Protein AF-A0AAV3NQ64-F1 (afdb_monomer)

Solvent-accessible surface area (backbone atoms only — not comparable to full-atom values): 14133 Å² total; per-residue (Å²): 139,83,86,82,79,82,80,83,79,87,72,88,70,90,72,91,72,84,83,92,69,90,82,76,84,76,81,81,80,80,81,82,79,84,81,79,79,81,85,82,80,79,85,80,90,80,84,82,88,84,84,88,82,91,83,78,93,70,91,67,75,82,75,74,77,73,74,74,74,51,66,66,60,54,53,50,51,51,51,55,50,50,53,50,50,53,50,53,54,51,50,53,53,50,50,54,53,50,52,54,49,51,53,51,51,52,53,52,50,52,54,49,51,53,54,51,49,52,54,50,50,53,51,50,55,51,50,54,51,52,52,51,53,54,49,53,53,52,51,52,53,48,53,48,52,55,50,51,50,52,50,50,53,52,51,50,51,54,49,54,53,50,51,53,51,51,52,53,51,50,52,51,52,54,51,50,52,51,52,50,53,52,51,51,54,47,54,53,52,48,54,54,50,48,54,49,52,49,48,53,70,76,29,102,66,31,65,60,56,52,51,49,52,53,51,51,50,51,54,50,52,51,51,59,52,59,75,72,109

Mean predicted aligned error: 18.54 Å

Foldseek 3Di:
DDDPDDDPDPDPPPDDDDDDDPDDPDPDDDDDDDDDDDDDDDDDDDDDDDDDDDDDDDDDDDPDDPPPPPVVVVVVVVVVVVVVVVVVVVVVVVVVVVVVVVVVVVVVVVVVVVVVVVVVVVVVVVVVVVVVVVVVVVVVVVVVVVVVVVVVVVVVVVVVVVVVVVVVVVVVVVVVVVVVVVVVVVVVVVVVVVVLVVCVVVDPPSVVVVVVVVVVVVVVVVVVVVVVD

Radius of gyration: 63.12 Å; Cα contacts (8 Å, |Δi|>4): 5; chains: 1; bounding box: 117×55×182 Å

Structure (mmCIF, N/CA/C/O backbone):
data_AF-A0AAV3NQ64-F1
#
_entry.id   AF-A0AAV3NQ64-F1
#
loop_
_atom_site.group_PDB
_atom_site.id
_atom_site.type_symbol
_atom_site.label_atom_id
_atom_site.label_alt_id
_atom_site.label_comp_id
_atom_site.label_asym_id
_atom_site.label_entity_id
_atom_site.label_seq_id
_atom_site.pdbx_PDB_ins_code
_atom_site.Cartn_x
_atom_site.Cartn_y
_atom_site.Cartn_z
_atom_site.occupancy
_atom_site.B_iso_or_equiv
_atom_site.auth_seq_id
_atom_site.auth_comp_id
_atom_site.auth_asym_id
_atom_site.auth_atom_id
_atom_site.pdbx_PDB_model_num
ATOM 1 N N . MET A 1 1 ? 11.130 5.980 24.606 1.00 33.81 1 MET A N 1
ATOM 2 C CA . MET A 1 1 ? 12.224 6.703 23.921 1.00 33.81 1 MET A CA 1
ATOM 3 C C . MET A 1 1 ? 11.989 6.534 22.423 1.00 33.81 1 MET A C 1
ATOM 5 O O . MET A 1 1 ? 12.334 5.500 21.878 1.00 33.81 1 MET A O 1
ATOM 9 N N . PHE A 1 2 ? 11.254 7.457 21.795 1.00 30.41 2 PHE A N 1
ATOM 10 C CA . PHE A 1 2 ? 10.818 7.331 20.398 1.00 30.41 2 PHE A CA 1
ATOM 11 C C . PHE A 1 2 ? 11.729 8.172 19.502 1.00 30.41 2 PHE A C 1
ATOM 13 O O . PHE A 1 2 ? 11.696 9.402 19.569 1.00 30.41 2 PHE A O 1
ATOM 20 N N . LEU A 1 3 ? 12.556 7.518 18.682 1.00 31.41 3 LEU A N 1
ATOM 21 C CA . LEU A 1 3 ? 13.312 8.197 17.633 1.00 31.41 3 LEU A CA 1
ATOM 22 C C . LEU A 1 3 ? 12.343 8.637 16.528 1.00 31.41 3 LEU A C 1
ATOM 24 O O . LEU A 1 3 ? 11.866 7.833 15.734 1.00 31.41 3 LEU A O 1
ATOM 28 N N . ARG A 1 4 ? 12.062 9.941 16.474 1.00 30.80 4 ARG A N 1
ATOM 29 C CA . ARG A 1 4 ? 11.438 10.593 15.320 1.00 30.80 4 ARG A CA 1
ATOM 30 C C . ARG A 1 4 ? 12.479 10.743 14.209 1.00 30.80 4 ARG A C 1
ATOM 32 O O . ARG A 1 4 ? 13.188 11.745 14.161 1.00 30.80 4 ARG A O 1
ATOM 39 N N . CYS A 1 5 ? 12.550 9.787 13.290 1.00 30.95 5 CYS A N 1
ATOM 40 C CA . CYS A 1 5 ? 13.215 9.998 12.005 1.00 30.95 5 CYS A CA 1
ATOM 41 C C . CYS A 1 5 ? 12.252 10.730 11.059 1.00 30.95 5 CYS A C 1
ATOM 43 O O . CYS A 1 5 ? 11.377 10.123 10.452 1.00 30.95 5 CYS A O 1
ATOM 45 N N . ARG A 1 6 ? 12.401 12.057 10.941 1.00 32.34 6 ARG A N 1
ATOM 46 C CA . ARG A 1 6 ? 11.785 12.837 9.854 1.00 32.34 6 ARG A CA 1
ATOM 47 C C . ARG A 1 6 ? 12.608 12.615 8.587 1.00 32.34 6 ARG A C 1
ATOM 49 O O . ARG A 1 6 ? 13.658 13.230 8.434 1.00 32.34 6 ARG A O 1
ATOM 56 N N . TRP A 1 7 ? 12.126 11.771 7.682 1.00 31.09 7 TRP A N 1
ATOM 57 C CA . TRP A 1 7 ? 12.566 11.788 6.288 1.00 31.09 7 TRP A CA 1
ATOM 58 C C . TRP A 1 7 ? 11.599 12.662 5.495 1.00 31.09 7 TRP A C 1
ATOM 60 O O . TRP A 1 7 ? 10.484 12.268 5.170 1.00 31.09 7 TRP A O 1
ATOM 70 N N . THR A 1 8 ? 12.015 13.899 5.239 1.00 36.09 8 THR A N 1
ATOM 71 C CA . THR A 1 8 ? 11.321 14.815 4.331 1.00 36.09 8 THR A CA 1
ATOM 72 C C . THR A 1 8 ? 11.708 14.427 2.906 1.00 36.09 8 THR A C 1
ATOM 74 O O . THR A 1 8 ? 12.745 14.856 2.407 1.00 36.09 8 THR A O 1
ATOM 77 N N . ILE A 1 9 ? 10.909 13.582 2.254 1.00 41.41 9 ILE A N 1
ATOM 78 C CA . ILE A 1 9 ? 11.035 13.345 0.813 1.00 41.41 9 ILE A CA 1
ATOM 79 C C . ILE A 1 9 ? 10.299 14.490 0.114 1.00 41.41 9 ILE A C 1
ATOM 81 O O . ILE A 1 9 ? 9.071 14.533 0.081 1.00 41.41 9 ILE A O 1
ATOM 85 N N . PHE A 1 10 ? 11.060 15.450 -0.415 1.00 37.06 10 PHE A N 1
ATOM 86 C CA . PHE A 1 10 ? 10.555 16.456 -1.348 1.00 37.06 10 PHE A CA 1
ATOM 87 C C . PHE A 1 10 ? 10.195 15.747 -2.663 1.00 37.06 10 PHE A C 1
ATOM 89 O O . PHE A 1 10 ? 11.036 15.564 -3.537 1.00 37.06 10 PHE A O 1
ATOM 96 N N . SER A 1 11 ? 8.945 15.306 -2.793 1.00 41.31 11 SER A N 1
ATOM 97 C CA . SER A 1 11 ? 8.354 15.003 -4.096 1.00 41.31 11 SER A CA 1
ATOM 98 C C . SER A 1 11 ? 7.598 16.236 -4.562 1.00 41.31 11 SER A C 1
ATOM 100 O O . SER A 1 11 ? 6.485 16.510 -4.120 1.00 41.31 11 SER A O 1
ATOM 102 N N . SER A 1 12 ? 8.225 16.994 -5.456 1.00 37.91 12 SER A N 1
ATOM 103 C CA . SER A 1 12 ? 7.586 18.052 -6.232 1.00 37.91 12 SER A CA 1
ATOM 104 C C . SER A 1 12 ? 6.622 17.421 -7.241 1.00 37.91 12 SER A C 1
ATOM 106 O O . SER A 1 12 ? 6.894 17.388 -8.437 1.00 37.91 12 SER A O 1
ATOM 108 N N . ILE A 1 13 ? 5.503 16.878 -6.765 1.00 45.00 13 ILE A N 1
ATOM 109 C CA . ILE A 1 13 ? 4.360 16.571 -7.621 1.00 45.00 13 ILE A CA 1
ATOM 110 C C . ILE A 1 13 ? 3.541 17.855 -7.668 1.00 45.00 13 ILE A C 1
ATOM 112 O O . ILE A 1 13 ? 2.828 18.196 -6.725 1.00 45.00 13 ILE A O 1
ATOM 116 N N . GLY A 1 14 ? 3.695 18.607 -8.755 1.00 46.44 14 GLY A N 1
ATOM 117 C CA . GLY A 1 14 ? 2.798 19.709 -9.072 1.00 46.44 14 GLY A CA 1
ATOM 118 C C . GLY A 1 14 ? 1.389 19.165 -9.286 1.00 46.44 14 GLY A C 1
ATOM 119 O O . GLY A 1 14 ? 1.068 18.698 -10.373 1.00 46.44 14 GLY A O 1
ATOM 120 N N . LEU A 1 15 ? 0.559 19.219 -8.247 1.00 44.28 15 LEU A N 1
ATOM 121 C CA . LEU A 1 15 ? -0.882 19.015 -8.334 1.00 44.28 15 LEU A CA 1
ATOM 122 C C . LEU A 1 15 ? -1.576 20.286 -7.859 1.00 44.28 15 LEU A C 1
ATOM 124 O O . LEU A 1 15 ? -1.879 20.480 -6.684 1.00 44.28 15 LEU A O 1
ATOM 128 N N . SER A 1 16 ? -1.830 21.164 -8.820 1.00 41.78 16 SER A N 1
ATOM 129 C CA . SER A 1 16 ? -2.836 22.208 -8.701 1.00 41.78 16 SER A CA 1
ATOM 130 C C . SER A 1 16 ? -4.213 21.545 -8.810 1.00 41.78 16 SER A C 1
ATOM 132 O O . SER A 1 16 ? -4.657 21.246 -9.915 1.00 41.78 16 SER A O 1
ATOM 134 N N . SER A 1 17 ? -4.903 21.294 -7.696 1.00 41.16 17 SER A N 1
ATOM 135 C CA . SER A 1 17 ? -6.374 21.202 -7.689 1.00 41.16 17 SER A CA 1
ATOM 136 C C . SER A 1 17 ? -6.957 21.257 -6.281 1.00 41.16 17 SER A C 1
ATOM 138 O O . SER A 1 17 ? -6.940 20.294 -5.525 1.00 41.16 17 SER A O 1
ATOM 140 N N . ILE A 1 18 ? -7.435 22.454 -5.942 1.00 49.06 18 ILE A N 1
ATOM 141 C CA . ILE A 1 18 ? -8.833 22.748 -5.599 1.00 49.06 18 ILE A CA 1
ATOM 142 C C . ILE A 1 18 ? -9.584 21.628 -4.849 1.00 49.06 18 ILE A C 1
ATOM 144 O O . ILE A 1 18 ? -10.069 20.671 -5.435 1.00 49.06 18 ILE A O 1
ATOM 148 N N . SER A 1 19 ? -9.755 21.873 -3.547 1.00 55.31 19 SER A N 1
ATOM 149 C CA . SER A 1 19 ? -10.973 21.654 -2.754 1.00 55.31 19 SER A CA 1
ATOM 150 C C . SER A 1 19 ? -11.692 20.296 -2.852 1.00 55.31 19 SER A C 1
ATOM 152 O O . SER A 1 19 ? -12.592 20.109 -3.664 1.00 55.31 19 SER A O 1
ATOM 154 N N . GLY A 1 20 ? -11.470 19.459 -1.833 1.00 48.97 20 GLY A N 1
ATOM 155 C CA . GLY A 1 20 ? -12.601 18.934 -1.054 1.00 48.97 20 GLY A CA 1
ATOM 156 C C . GLY A 1 20 ? -13.251 17.617 -1.485 1.00 48.97 20 GLY A C 1
ATOM 157 O O . GLY A 1 20 ? -14.438 17.445 -1.223 1.00 48.97 20 GLY A O 1
ATOM 158 N N . ALA A 1 21 ? -12.514 16.672 -2.072 1.00 45.31 21 ALA A N 1
ATOM 159 C CA . ALA A 1 21 ? -13.000 15.300 -2.255 1.00 45.31 21 ALA A CA 1
ATOM 160 C C . ALA A 1 21 ? -11.969 14.265 -1.759 1.00 45.31 21 ALA A C 1
ATOM 162 O O . ALA A 1 21 ? -10.765 14.504 -1.890 1.00 45.31 21 ALA A O 1
ATOM 163 N N . PRO A 1 22 ? -12.404 13.126 -1.179 1.00 43.81 22 PRO A N 1
ATOM 164 C CA . PRO A 1 22 ? -11.501 12.059 -0.760 1.00 43.81 22 PRO A CA 1
ATOM 165 C C . PRO A 1 22 ? -10.752 11.505 -1.977 1.00 43.81 22 PRO A C 1
ATOM 167 O O . PRO A 1 22 ? -11.339 10.936 -2.896 1.00 43.81 22 PRO A O 1
ATOM 170 N N . SER A 1 23 ? -9.437 11.719 -1.983 1.00 43.44 23 SER A N 1
ATOM 171 C CA . SER A 1 23 ? -8.524 11.248 -3.020 1.00 43.44 23 SER A CA 1
ATOM 172 C C . SER A 1 23 ? -8.307 9.744 -2.861 1.00 43.44 23 SER A C 1
ATOM 174 O O . SER A 1 23 ? -7.542 9.299 -2.005 1.00 43.44 23 SER A O 1
ATOM 176 N N . TYR A 1 24 ? -9.002 8.945 -3.667 1.00 43.44 24 TYR A N 1
ATOM 177 C CA . TYR A 1 24 ? -8.682 7.533 -3.836 1.00 43.44 24 TYR A CA 1
ATOM 178 C C . TYR A 1 24 ? -7.474 7.427 -4.773 1.00 43.44 24 TYR A C 1
ATOM 180 O O . TYR A 1 24 ? -7.604 7.553 -5.992 1.00 43.44 24 TYR A O 1
ATOM 188 N N . CYS A 1 25 ? -6.284 7.193 -4.214 1.00 37.16 25 CYS A N 1
ATOM 189 C CA . CYS A 1 25 ? -5.114 6.802 -4.998 1.00 37.16 25 CYS A CA 1
ATOM 190 C C . CYS A 1 25 ? -5.377 5.426 -5.620 1.00 37.16 25 CYS A C 1
ATOM 192 O O . CYS A 1 25 ? -5.173 4.389 -4.992 1.00 37.16 25 CYS A O 1
ATOM 194 N N . THR A 1 26 ? -5.859 5.418 -6.860 1.00 39.22 26 THR A N 1
ATOM 195 C CA . THR A 1 26 ? -6.038 4.190 -7.633 1.00 39.22 26 THR A CA 1
ATOM 196 C C . THR A 1 26 ? -4.669 3.794 -8.177 1.00 39.22 26 TH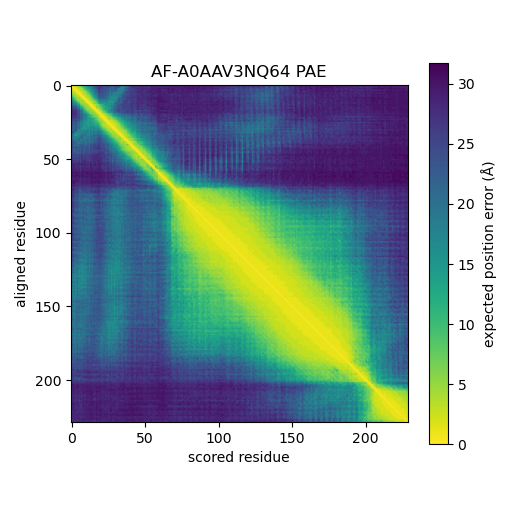R A C 1
ATOM 198 O O . THR A 1 26 ? -4.163 4.412 -9.111 1.00 39.22 26 THR A O 1
ATOM 201 N N . VAL A 1 27 ? -4.024 2.805 -7.553 1.00 39.47 27 VAL A N 1
ATOM 202 C CA . VAL A 1 27 ? -2.753 2.252 -8.039 1.00 39.47 27 VAL A CA 1
ATOM 203 C C . VAL A 1 27 ? -3.066 1.354 -9.230 1.00 39.47 27 VAL A C 1
ATOM 205 O O . VAL A 1 27 ? -3.492 0.212 -9.072 1.00 39.47 27 VAL A O 1
ATOM 208 N N . HIS A 1 28 ? -2.893 1.889 -10.435 1.00 34.56 28 HIS A N 1
ATOM 209 C CA . HIS A 1 28 ? -3.030 1.121 -11.664 1.00 34.56 28 HIS A CA 1
ATOM 210 C C . HIS A 1 28 ? -1.768 0.262 -11.847 1.00 34.56 28 HIS A C 1
ATOM 212 O O . HIS A 1 28 ? -0.704 0.768 -12.199 1.00 34.56 28 HIS A O 1
ATOM 218 N N . VAL A 1 29 ? -1.866 -1.038 -11.557 1.00 38.06 29 VAL A N 1
ATOM 219 C CA . VAL A 1 29 ? -0.801 -2.009 -11.841 1.00 38.06 29 VAL A CA 1
ATOM 220 C C . VAL A 1 29 ? -0.964 -2.454 -13.290 1.00 38.06 29 VAL A C 1
ATOM 222 O O . VAL A 1 29 ? -1.802 -3.294 -13.599 1.00 38.06 29 VAL A O 1
ATOM 225 N N . SER A 1 30 ? -0.191 -1.860 -14.195 1.00 37.38 30 SER A N 1
ATOM 226 C CA . SER A 1 30 ? -0.127 -2.311 -15.585 1.00 37.38 30 SER A CA 1
ATOM 227 C C . SER A 1 30 ? 0.819 -3.507 -15.679 1.00 37.38 30 SER A C 1
ATOM 229 O O . SER A 1 30 ? 2.038 -3.344 -15.651 1.00 37.38 30 SER A O 1
ATOM 231 N N . THR A 1 31 ? 0.269 -4.714 -15.774 1.00 38.22 31 THR A N 1
ATOM 232 C CA . THR A 1 31 ? 1.018 -5.921 -16.138 1.00 38.22 31 THR A CA 1
ATOM 233 C C . THR A 1 31 ? 1.495 -5.807 -17.585 1.00 38.22 31 THR A C 1
ATOM 235 O O . THR A 1 31 ? 0.687 -5.729 -18.506 1.00 38.22 31 THR A O 1
ATOM 238 N N . TRP A 1 32 ? 2.813 -5.767 -17.789 1.00 39.72 32 TRP A N 1
ATOM 239 C CA . TRP A 1 32 ? 3.422 -5.932 -19.109 1.00 39.72 32 TRP A CA 1
ATOM 240 C C . TRP A 1 32 ? 3.492 -7.428 -19.427 1.00 39.72 32 TRP A C 1
ATOM 242 O O . TRP A 1 32 ? 4.240 -8.163 -18.783 1.00 39.72 32 TRP A O 1
ATOM 252 N N . GLU A 1 33 ? 2.706 -7.885 -20.400 1.00 33.78 33 GLU A N 1
ATOM 253 C CA . GLU A 1 33 ? 2.834 -9.234 -20.952 1.00 33.78 33 GLU A CA 1
ATOM 254 C C . GLU A 1 33 ? 3.966 -9.253 -21.987 1.00 33.78 33 GLU A C 1
ATOM 256 O O . GLU A 1 33 ? 3.936 -8.540 -22.990 1.00 33.78 33 GLU A O 1
ATOM 261 N N . PHE A 1 34 ? 4.996 -10.062 -21.727 1.00 37.19 34 PHE A N 1
ATOM 262 C CA . PHE A 1 34 ? 6.069 -10.326 -22.681 1.00 37.19 34 PHE A CA 1
ATOM 263 C C . PHE A 1 34 ? 5.534 -11.209 -23.816 1.00 37.19 34 PHE A C 1
ATOM 265 O O . PHE A 1 34 ? 5.354 -12.414 -23.645 1.00 37.19 34 PHE A O 1
ATOM 272 N N . PHE A 1 35 ? 5.317 -10.617 -24.991 1.00 35.16 35 PHE A N 1
ATOM 273 C CA . PHE A 1 35 ? 5.115 -11.365 -26.231 1.00 35.16 35 PHE A CA 1
ATOM 274 C C . PHE A 1 35 ? 6.438 -12.030 -26.631 1.00 35.16 35 PHE A C 1
ATOM 276 O O . PHE A 1 35 ? 7.387 -11.366 -27.047 1.00 35.16 35 PHE A O 1
ATOM 283 N N . THR A 1 36 ? 6.513 -13.351 -26.487 1.00 41.38 36 THR A N 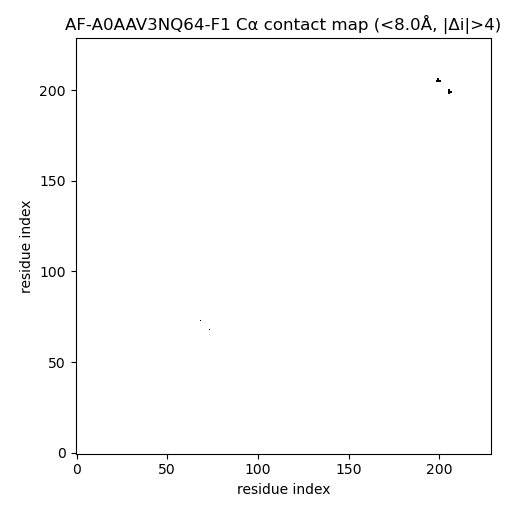1
ATOM 284 C CA . THR A 1 36 ? 7.583 -14.154 -27.085 1.00 41.38 36 THR A CA 1
ATOM 285 C C . THR A 1 36 ? 7.235 -14.383 -28.555 1.00 41.38 36 THR A C 1
ATOM 287 O O . THR A 1 36 ? 6.167 -14.892 -28.886 1.00 41.38 36 THR A O 1
ATOM 290 N N . SER A 1 37 ? 8.110 -13.916 -29.447 1.00 39.06 37 SER A N 1
ATOM 291 C CA . SER A 1 37 ? 7.936 -14.043 -30.895 1.00 39.06 37 SER A CA 1
ATOM 292 C C . SER A 1 37 ? 8.092 -15.509 -31.323 1.00 39.06 37 SER A C 1
ATOM 294 O O . SER A 1 37 ? 9.045 -16.152 -30.877 1.00 39.06 37 SER A O 1
ATOM 296 N N . PRO A 1 38 ? 7.216 -16.047 -32.188 1.00 46.94 38 PRO A N 1
ATOM 297 C CA . PRO A 1 38 ? 7.383 -17.387 -32.733 1.00 46.94 38 PRO A CA 1
ATOM 298 C C . PRO A 1 38 ? 8.495 -17.410 -33.795 1.00 46.94 38 PRO A C 1
ATOM 300 O O . PRO A 1 38 ? 8.667 -16.454 -34.552 1.00 46.94 38 PRO A O 1
ATOM 303 N N . GLU A 1 39 ? 9.250 -18.509 -33.808 1.00 45.50 39 GLU A N 1
ATOM 304 C CA . GLU A 1 39 ? 10.317 -18.844 -34.755 1.00 45.50 39 GLU A CA 1
ATOM 305 C C . GLU A 1 39 ? 9.864 -18.730 -36.221 1.00 45.50 39 GLU A C 1
ATOM 307 O O . GLU A 1 39 ? 8.894 -19.364 -36.637 1.00 45.50 39 GLU A O 1
ATOM 312 N N . GLU A 1 40 ? 10.612 -17.976 -37.033 1.00 45.94 40 GLU A N 1
ATOM 313 C CA . GLU A 1 40 ? 10.505 -18.032 -38.492 1.00 45.94 40 GLU A CA 1
ATOM 314 C C . GLU A 1 40 ? 11.247 -19.259 -39.038 1.00 45.94 40 GLU A C 1
ATOM 316 O O . GLU A 1 40 ? 12.469 -19.396 -38.932 1.00 45.94 40 GLU A O 1
ATOM 321 N N . HIS A 1 41 ? 10.482 -20.146 -39.671 1.00 48.03 41 HIS A N 1
ATOM 322 C CA . HIS A 1 41 ? 10.969 -21.238 -40.501 1.00 48.03 41 HIS A CA 1
ATOM 323 C C . HIS A 1 41 ? 11.733 -20.712 -41.727 1.00 48.03 41 HIS A C 1
ATOM 325 O O . HIS A 1 41 ? 11.174 -20.027 -42.581 1.00 48.03 41 HIS A O 1
ATOM 331 N N . GLY A 1 42 ? 13.007 -21.091 -41.849 1.00 47.78 42 GLY A N 1
ATOM 332 C CA . GLY A 1 42 ? 13.807 -20.841 -43.047 1.00 47.78 42 GLY A CA 1
ATOM 333 C C . GLY A 1 42 ? 13.312 -21.633 -44.273 1.00 47.78 42 GLY A C 1
ATOM 334 O O . GLY A 1 42 ? 12.853 -22.769 -44.125 1.00 47.78 42 GLY A O 1
ATOM 335 N N . PRO A 1 43 ? 13.423 -21.085 -45.498 1.00 61.47 43 PRO A N 1
ATOM 336 C CA . PRO A 1 43 ? 13.087 -21.820 -46.713 1.00 61.47 43 PRO A CA 1
ATOM 337 C C . PRO A 1 43 ? 14.227 -22.767 -47.143 1.00 61.47 43 PRO A C 1
ATOM 339 O O . PRO A 1 43 ? 15.406 -22.448 -46.958 1.00 61.47 43 PRO A O 1
ATOM 342 N N . PRO A 1 44 ? 13.906 -23.931 -47.743 1.00 55.47 44 PRO A N 1
ATOM 343 C CA . PRO A 1 44 ? 14.895 -24.931 -48.114 1.00 55.47 44 PRO A CA 1
ATOM 344 C C . PRO A 1 44 ? 15.579 -24.622 -49.453 1.00 55.47 44 PRO A C 1
ATOM 346 O O . PRO A 1 44 ? 14.986 -24.103 -50.398 1.00 55.47 44 PRO A O 1
ATOM 349 N N . LEU A 1 45 ? 16.844 -25.037 -49.525 1.00 50.47 45 LEU A N 1
ATOM 350 C CA . LEU A 1 45 ? 17.663 -25.179 -50.726 1.00 50.47 45 LEU A CA 1
ATOM 351 C C . LEU A 1 45 ? 16.965 -26.035 -51.798 1.00 50.47 45 LEU A C 1
ATOM 353 O O . LEU A 1 45 ? 16.660 -27.202 -51.557 1.00 50.47 45 LEU A O 1
ATOM 357 N N . ALA A 1 46 ? 16.833 -25.498 -53.012 1.00 41.84 46 ALA A N 1
ATOM 358 C CA . ALA A 1 46 ? 16.570 -26.277 -54.220 1.00 41.84 46 ALA A CA 1
ATOM 359 C C . ALA A 1 46 ? 17.798 -26.237 -55.149 1.00 41.84 46 ALA A C 1
ATOM 361 O O . ALA A 1 46 ? 18.216 -25.192 -55.641 1.00 41.84 46 ALA A O 1
ATOM 362 N N . SER A 1 47 ? 18.385 -27.417 -55.336 1.00 52.12 47 SER A N 1
ATOM 363 C CA . SER A 1 47 ? 19.385 -27.791 -56.347 1.00 52.12 47 SER A CA 1
ATOM 364 C C . SER A 1 47 ? 18.667 -28.116 -57.690 1.00 52.12 47 SER A C 1
ATOM 366 O O . SER A 1 47 ? 17.455 -27.938 -57.772 1.00 52.12 47 SER A O 1
ATOM 368 N N . PRO A 1 48 ? 19.286 -28.763 -58.697 1.00 48.94 48 PRO A N 1
ATOM 369 C CA . PRO A 1 48 ? 20.329 -28.325 -59.629 1.00 48.94 48 PRO A CA 1
ATOM 370 C C . PRO A 1 48 ? 19.879 -28.436 -61.122 1.00 48.94 48 PRO A C 1
ATOM 372 O O . PRO A 1 48 ? 18.864 -29.046 -61.419 1.00 48.94 48 PRO A O 1
ATOM 375 N N . ARG A 1 49 ? 20.684 -27.884 -62.054 1.00 49.84 49 ARG A N 1
ATOM 376 C CA . ARG A 1 49 ? 20.907 -28.230 -63.495 1.00 49.84 49 ARG A CA 1
ATOM 377 C C . ARG A 1 49 ? 19.756 -28.780 -64.381 1.00 49.84 49 ARG A C 1
ATOM 379 O O . ARG A 1 49 ? 19.097 -29.751 -64.033 1.00 49.84 49 ARG A O 1
ATOM 386 N N . PRO A 1 50 ? 19.808 -28.444 -65.686 1.00 45.09 50 PRO A N 1
ATOM 387 C CA . PRO A 1 50 ? 19.734 -29.507 -66.686 1.00 45.09 50 PRO A CA 1
ATOM 388 C C . PRO A 1 50 ? 20.938 -29.535 -67.627 1.00 45.09 50 PRO A C 1
ATOM 390 O O . PRO A 1 50 ? 21.438 -28.527 -68.122 1.00 45.09 50 PRO A O 1
ATOM 393 N N . SER A 1 51 ? 21.390 -30.765 -67.842 1.00 48.25 51 SER A N 1
ATOM 394 C CA . SER A 1 51 ? 22.278 -31.199 -68.909 1.00 48.25 51 SER A CA 1
ATOM 395 C C . SER A 1 51 ? 21.527 -31.289 -70.248 1.00 48.25 51 SER A C 1
ATOM 397 O O . SER A 1 51 ? 20.317 -31.475 -70.265 1.00 48.25 51 SER A O 1
ATOM 399 N N . GLN A 1 52 ? 22.323 -31.360 -71.322 1.00 36.56 52 GLN A N 1
ATOM 400 C CA . GLN A 1 52 ? 22.036 -31.922 -72.655 1.00 36.56 52 GLN A CA 1
ATOM 401 C C . GLN A 1 52 ? 21.526 -30.969 -73.747 1.00 36.56 52 GLN A C 1
ATOM 403 O O . GLN A 1 52 ? 20.398 -30.502 -73.726 1.00 36.56 52 GLN A O 1
ATOM 408 N N . SER A 1 53 ? 22.338 -30.837 -74.802 1.00 41.94 53 SER A N 1
ATOM 409 C CA . SER A 1 53 ? 21.970 -31.326 -76.140 1.00 41.94 53 SER A CA 1
ATOM 410 C C . SER A 1 53 ? 23.163 -31.205 -77.098 1.00 41.94 53 SER A C 1
ATOM 412 O O . SER A 1 53 ? 23.465 -30.135 -77.621 1.00 41.94 53 SER A O 1
ATOM 414 N N . LEU A 1 54 ? 23.830 -32.337 -77.348 1.00 50.75 54 LEU A N 1
ATOM 415 C CA . LEU A 1 54 ? 24.527 -32.591 -78.608 1.00 50.75 54 LEU A CA 1
ATOM 416 C C . LEU A 1 54 ? 23.472 -32.655 -79.718 1.00 50.75 54 LEU A C 1
ATOM 418 O O . LEU A 1 54 ? 22.600 -33.518 -79.627 1.00 50.75 54 LEU A O 1
ATOM 422 N N . ARG A 1 55 ? 23.611 -31.866 -80.793 1.00 44.88 55 ARG A N 1
ATOM 423 C CA . ARG A 1 55 ? 23.452 -32.351 -82.179 1.00 44.88 55 ARG A CA 1
ATOM 424 C C . ARG A 1 55 ? 23.669 -31.268 -83.237 1.00 44.88 55 ARG A C 1
ATOM 426 O O . ARG A 1 55 ? 23.259 -30.129 -83.080 1.00 44.88 55 ARG A O 1
ATOM 433 N N . ARG A 1 56 ? 24.170 -31.777 -84.368 1.00 45.00 56 ARG A N 1
ATOM 434 C CA . ARG A 1 56 ? 24.111 -31.260 -85.743 1.00 45.00 56 ARG A CA 1
ATOM 435 C C . ARG A 1 56 ? 25.165 -30.226 -86.152 1.00 45.00 56 ARG A C 1
ATOM 437 O O . ARG A 1 56 ? 24.951 -29.024 -86.141 1.00 45.00 56 ARG A O 1
ATOM 444 N N . SER A 1 57 ? 26.277 -30.764 -86.657 1.00 45.00 57 SER A N 1
ATOM 445 C CA . SER A 1 57 ? 27.062 -30.141 -87.723 1.00 45.00 57 SER A CA 1
ATOM 446 C C . SER A 1 57 ? 26.184 -29.947 -88.963 1.00 45.00 57 SER A C 1
ATOM 448 O O . SER A 1 57 ? 26.017 -30.867 -89.761 1.00 45.00 57 SER A O 1
ATOM 450 N N . GLU A 1 58 ? 25.637 -28.750 -89.132 1.00 45.47 58 GLU A N 1
ATOM 451 C CA . GLU A 1 58 ? 25.248 -28.231 -90.440 1.00 45.47 58 GLU A CA 1
ATOM 452 C C . GLU A 1 58 ? 26.401 -27.363 -90.952 1.00 45.47 58 GLU A C 1
ATOM 454 O O . GLU A 1 58 ? 26.882 -26.468 -90.261 1.00 45.47 58 GLU A O 1
ATOM 459 N N . ARG A 1 59 ? 26.905 -27.697 -92.147 1.00 50.47 59 ARG A N 1
ATOM 460 C CA . ARG A 1 59 ? 27.902 -26.914 -92.881 1.00 50.47 59 ARG A CA 1
ATOM 461 C C . ARG A 1 59 ? 27.278 -25.569 -93.245 1.00 50.47 59 ARG A C 1
ATOM 463 O O . ARG A 1 59 ? 26.636 -25.441 -94.284 1.00 50.47 59 ARG A O 1
ATOM 470 N N . THR A 1 60 ? 27.462 -24.587 -92.377 1.00 52.88 60 THR A N 1
ATOM 471 C CA . THR A 1 60 ? 27.239 -23.180 -92.680 1.00 52.88 60 THR A CA 1
ATOM 472 C C . THR A 1 60 ? 28.366 -22.661 -93.583 1.00 52.88 60 THR A C 1
ATOM 474 O O . THR A 1 60 ? 29.505 -23.128 -93.479 1.00 52.88 60 THR A O 1
ATOM 477 N N . PRO A 1 61 ? 28.059 -21.741 -94.517 1.00 60.97 61 PRO A N 1
ATOM 478 C CA . PRO A 1 61 ? 29.060 -21.074 -95.349 1.00 60.97 61 PRO A CA 1
ATOM 479 C C . PRO A 1 61 ? 30.147 -20.438 -94.469 1.00 60.97 61 PRO A C 1
ATOM 481 O O . PRO A 1 61 ? 29.860 -20.110 -93.313 1.00 60.97 61 PRO A O 1
ATOM 484 N N . PRO A 1 62 ? 31.388 -20.284 -94.977 1.00 61.97 62 PRO A N 1
ATOM 485 C CA . PRO A 1 62 ? 32.467 -19.681 -94.206 1.00 61.97 62 PRO A CA 1
ATOM 486 C C . PRO A 1 62 ? 31.967 -18.366 -93.597 1.00 61.97 62 PRO A C 1
ATOM 488 O O . PRO A 1 62 ? 31.330 -17.584 -94.312 1.00 61.97 62 PRO A O 1
ATOM 491 N N . PRO A 1 63 ? 32.182 -18.141 -92.288 1.00 60.88 63 PRO A N 1
ATOM 492 C CA . PRO A 1 63 ? 31.773 -16.897 -91.664 1.00 60.88 63 PRO A CA 1
ATOM 493 C C . PRO A 1 63 ? 32.382 -15.736 -92.463 1.00 60.88 63 PRO A C 1
ATOM 495 O O . PRO A 1 63 ? 33.534 -15.851 -92.903 1.00 60.88 63 PRO A O 1
ATOM 498 N N . PRO A 1 64 ? 31.641 -14.635 -92.684 1.00 63.56 64 PRO A N 1
ATOM 499 C CA . PRO A 1 64 ? 32.256 -13.420 -93.195 1.00 63.56 64 PRO A CA 1
ATOM 500 C C . PRO A 1 64 ? 33.479 -13.096 -92.321 1.00 63.56 64 PRO A C 1
ATOM 502 O O . PRO A 1 64 ? 33.444 -13.383 -91.117 1.00 63.56 64 PRO A O 1
ATOM 505 N N . PRO A 1 65 ? 34.568 -12.551 -92.898 1.00 61.34 65 PRO A N 1
ATOM 506 C CA . PRO A 1 65 ? 35.724 -12.134 -92.112 1.00 61.34 65 PRO A CA 1
ATOM 507 C C . PRO A 1 65 ? 35.217 -11.310 -90.923 1.00 61.34 65 PRO A C 1
ATOM 509 O O . PRO A 1 65 ? 34.312 -10.493 -91.135 1.00 61.34 65 PRO A O 1
ATOM 512 N N . PRO A 1 66 ? 35.710 -11.557 -89.690 1.00 60.69 66 PRO A N 1
ATOM 513 C CA . PRO A 1 66 ? 35.247 -10.826 -88.519 1.00 60.69 66 PRO A CA 1
ATOM 514 C C . PRO A 1 66 ? 35.319 -9.353 -88.884 1.00 60.69 66 PRO A C 1
ATOM 516 O O . PRO A 1 66 ? 36.389 -8.899 -89.296 1.00 60.69 66 PRO A O 1
ATOM 519 N N . ALA A 1 67 ? 34.171 -8.661 -88.849 1.00 54.97 67 ALA A N 1
ATOM 520 C CA . ALA A 1 67 ? 34.122 -7.225 -89.078 1.00 54.97 67 ALA A CA 1
ATOM 521 C C . ALA A 1 67 ? 35.279 -6.651 -88.272 1.00 54.97 67 ALA A C 1
ATOM 523 O O . ALA A 1 67 ? 35.335 -6.899 -87.065 1.00 54.97 67 ALA A O 1
ATOM 524 N N . ALA A 1 68 ? 36.266 -6.078 -88.968 1.00 57.62 68 ALA A N 1
ATOM 525 C CA . ALA A 1 68 ? 37.508 -5.661 -88.348 1.00 57.62 68 ALA A CA 1
ATOM 526 C C . ALA A 1 68 ? 37.107 -4.778 -87.174 1.00 57.62 68 ALA A C 1
ATOM 528 O O . ALA A 1 68 ? 36.536 -3.710 -87.385 1.00 57.62 68 ALA A O 1
ATOM 529 N N . LEU A 1 69 ? 37.282 -5.297 -85.956 1.00 57.22 69 LEU A N 1
ATOM 530 C CA . LEU A 1 69 ? 36.945 -4.594 -84.731 1.00 57.22 69 LEU A CA 1
ATOM 531 C C . LEU A 1 69 ? 37.675 -3.267 -84.833 1.00 57.22 69 LEU A C 1
ATOM 533 O O . LEU A 1 69 ? 38.908 -3.240 -84.846 1.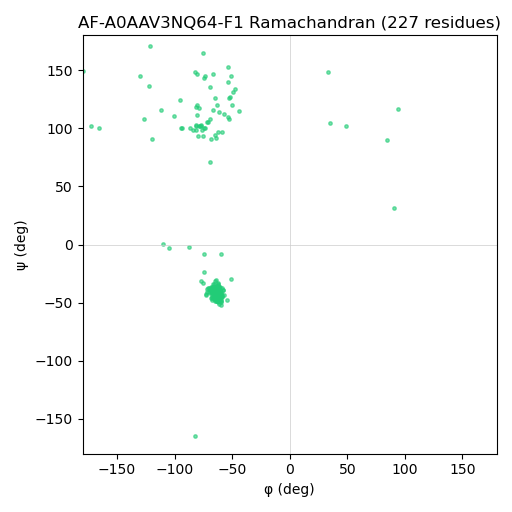00 57.22 69 LEU A O 1
ATOM 537 N N . ASN A 1 70 ? 36.913 -2.189 -85.017 1.00 64.62 70 ASN A N 1
ATOM 538 C CA . ASN A 1 70 ? 37.479 -0.869 -85.184 1.00 64.62 70 ASN A CA 1
ATOM 539 C C . ASN A 1 70 ? 38.317 -0.627 -83.931 1.00 64.62 70 ASN A C 1
ATOM 541 O O . ASN A 1 70 ? 37.773 -0.540 -82.833 1.00 64.62 70 ASN A O 1
ATOM 545 N N . HIS A 1 71 ? 39.646 -0.561 -84.068 1.00 65.69 71 HIS A N 1
ATOM 546 C CA . HIS A 1 71 ? 40.549 -0.359 -82.930 1.00 65.69 71 HIS A CA 1
ATOM 547 C C . HIS A 1 71 ? 40.116 0.848 -82.078 1.00 65.69 71 HIS A C 1
ATOM 549 O O . HIS A 1 71 ? 40.284 0.837 -80.863 1.00 65.69 71 HIS A O 1
ATOM 555 N N . ALA A 1 72 ? 39.479 1.844 -82.704 1.00 72.19 72 ALA A N 1
ATOM 556 C CA . ALA A 1 72 ? 38.847 2.978 -82.041 1.00 72.19 72 ALA A CA 1
ATOM 557 C C . ALA A 1 72 ? 37.690 2.594 -81.091 1.00 72.19 72 ALA A C 1
ATOM 559 O O . ALA A 1 72 ? 37.641 3.101 -79.973 1.00 72.19 72 ALA A O 1
ATOM 560 N N . GLU A 1 73 ? 36.789 1.687 -81.481 1.00 74.94 73 GLU A N 1
ATOM 561 C CA . GLU A 1 73 ? 35.699 1.201 -80.616 1.00 74.94 73 GLU A CA 1
ATOM 562 C C . GLU A 1 73 ? 36.236 0.362 -79.456 1.00 74.94 73 GLU A C 1
ATOM 564 O O . GLU A 1 73 ? 35.743 0.470 -78.333 1.00 74.94 73 GLU A O 1
ATOM 569 N N . LEU A 1 74 ? 37.284 -0.429 -79.700 1.00 78.00 74 LEU A N 1
ATOM 570 C CA . LEU A 1 74 ? 37.941 -1.217 -78.661 1.00 78.00 74 LEU A CA 1
ATOM 571 C C . LEU A 1 74 ? 38.600 -0.302 -77.616 1.00 78.00 74 LEU A C 1
ATOM 573 O O . LEU A 1 74 ? 38.365 -0.461 -76.421 1.00 78.00 74 LEU A O 1
ATOM 577 N N . ILE A 1 75 ? 39.367 0.699 -78.061 1.00 79.50 75 ILE A N 1
ATOM 578 C CA . ILE A 1 75 ? 40.010 1.687 -77.180 1.00 79.50 75 ILE A CA 1
ATOM 579 C C . ILE A 1 75 ? 38.952 2.490 -76.409 1.00 79.50 75 ILE A C 1
ATOM 581 O O . ILE A 1 75 ? 39.079 2.655 -75.199 1.00 79.50 75 ILE A O 1
ATOM 585 N N . SER A 1 76 ? 37.872 2.924 -77.067 1.00 80.25 76 SER A N 1
ATOM 586 C CA . SER A 1 76 ? 36.755 3.615 -76.407 1.00 80.25 76 SER A CA 1
ATOM 587 C C . SER A 1 76 ? 36.058 2.733 -75.359 1.00 80.25 76 SER A C 1
ATOM 589 O O . SER A 1 76 ? 35.740 3.194 -74.259 1.00 80.25 76 SER A O 1
ATOM 591 N N . SER A 1 77 ? 35.893 1.438 -75.642 1.00 81.25 77 SER A N 1
ATOM 592 C CA . SER A 1 77 ? 35.335 0.464 -74.696 1.00 81.25 77 SER A CA 1
ATOM 593 C C . SER A 1 77 ? 36.245 0.255 -73.481 1.00 81.25 77 SER A C 1
ATOM 595 O O . SER A 1 77 ? 35.757 0.161 -72.357 1.00 81.25 77 SER A O 1
ATOM 597 N N . PHE A 1 78 ? 37.569 0.236 -73.671 1.00 84.69 78 PHE A N 1
ATOM 598 C CA . PHE A 1 78 ? 38.523 0.153 -72.561 1.00 84.69 78 PHE A CA 1
ATOM 599 C C . PHE A 1 78 ? 38.533 1.420 -71.700 1.00 84.69 78 PHE A C 1
ATOM 601 O O . PHE A 1 78 ? 38.544 1.307 -70.475 1.00 84.69 78 PHE A O 1
ATOM 608 N N . SER A 1 79 ? 38.464 2.608 -72.307 1.00 84.62 79 SER A N 1
ATOM 609 C CA . SER A 1 79 ? 38.368 3.869 -71.559 1.00 84.62 79 SER A CA 1
ATOM 610 C C . SER A 1 79 ? 37.082 3.941 -70.734 1.00 84.62 79 SER A C 1
ATOM 612 O O . SER A 1 79 ? 37.134 4.183 -69.533 1.00 84.62 79 SER A O 1
ATOM 614 N N . THR A 1 80 ? 35.932 3.625 -71.338 1.00 88.00 80 THR A N 1
ATOM 615 C CA . THR A 1 80 ? 34.643 3.625 -70.623 1.00 88.00 80 THR A CA 1
ATOM 616 C C . THR A 1 80 ? 34.572 2.561 -69.526 1.00 88.00 80 THR A C 1
ATOM 618 O O . THR A 1 80 ? 33.920 2.772 -68.503 1.00 88.00 80 THR A O 1
ATOM 621 N N . LEU A 1 81 ? 35.244 1.418 -69.699 1.00 89.50 81 LEU A N 1
ATOM 622 C CA . LEU A 1 81 ? 35.385 0.414 -68.645 1.00 89.50 81 LEU A CA 1
ATOM 623 C C . LEU A 1 81 ? 36.257 0.928 -67.490 1.00 89.50 81 LEU A C 1
ATOM 625 O O . LEU A 1 81 ? 35.913 0.699 -66.331 1.00 89.50 81 LEU A O 1
ATOM 629 N N . GLY A 1 82 ? 37.341 1.645 -67.797 1.00 90.75 82 GLY A N 1
ATOM 630 C CA . GLY A 1 82 ? 38.192 2.307 -66.807 1.00 90.75 82 GLY A CA 1
ATOM 631 C C . GLY A 1 82 ? 37.426 3.337 -65.975 1.00 90.75 82 GLY A C 1
ATOM 632 O O . GLY A 1 82 ? 37.496 3.301 -64.746 1.00 90.75 82 GLY A O 1
ATOM 633 N N . ASP A 1 83 ? 36.615 4.176 -66.623 1.00 90.62 83 ASP A N 1
ATOM 634 C CA . ASP A 1 83 ? 35.776 5.173 -65.945 1.00 90.62 83 ASP A CA 1
ATOM 635 C C . ASP A 1 83 ? 34.746 4.514 -65.016 1.00 90.62 83 ASP A C 1
ATOM 637 O O . ASP A 1 83 ? 34.574 4.923 -63.865 1.00 90.62 83 ASP A O 1
ATOM 641 N N . LYS A 1 84 ? 34.098 3.435 -65.478 1.00 93.88 84 LYS A N 1
ATOM 642 C CA . LYS A 1 84 ? 33.165 2.648 -64.655 1.00 93.88 84 LYS A CA 1
ATOM 643 C C . LYS A 1 84 ? 33.862 1.995 -63.465 1.00 93.88 84 LYS A C 1
ATOM 645 O O . LYS A 1 84 ? 33.314 2.010 -62.367 1.00 93.88 84 LYS A O 1
ATOM 650 N N . ALA A 1 85 ? 35.057 1.438 -63.658 1.00 93.62 85 ALA A N 1
ATOM 651 C CA . ALA A 1 85 ? 35.828 0.834 -62.575 1.00 93.62 85 ALA A CA 1
ATOM 652 C C . ALA A 1 85 ? 36.221 1.878 -61.516 1.00 93.62 85 ALA A C 1
ATOM 654 O O . ALA A 1 85 ? 36.047 1.628 -60.324 1.00 93.62 85 ALA A O 1
ATOM 655 N N . GLY A 1 86 ? 36.663 3.066 -61.944 1.00 95.44 86 GLY A N 1
ATOM 656 C CA . GLY A 1 86 ? 36.961 4.179 -61.041 1.00 95.44 86 GLY A CA 1
ATOM 657 C C . GLY A 1 86 ? 35.731 4.667 -60.270 1.00 95.44 86 GLY A C 1
ATOM 658 O O . GLY A 1 86 ? 35.814 4.915 -59.066 1.00 95.44 86 GLY A O 1
ATOM 659 N N . HIS A 1 87 ? 34.572 4.745 -60.931 1.00 95.38 87 HIS A N 1
ATOM 660 C CA . HIS A 1 87 ? 33.308 5.103 -60.285 1.00 95.38 87 HIS A CA 1
ATOM 661 C C . HIS A 1 87 ? 32.896 4.082 -59.214 1.00 95.38 87 HIS A C 1
ATOM 663 O O . HIS A 1 87 ? 32.658 4.469 -58.070 1.00 95.38 87 HIS A O 1
ATOM 669 N N . LEU A 1 88 ? 32.908 2.786 -59.547 1.00 95.88 88 LEU A N 1
ATOM 670 C CA . LEU A 1 88 ? 32.589 1.704 -58.607 1.00 95.88 88 LEU A CA 1
ATOM 671 C C . LEU A 1 88 ? 33.563 1.659 -57.419 1.00 95.88 88 LEU A C 1
ATOM 673 O O . LEU A 1 88 ? 33.156 1.390 -56.289 1.00 95.88 88 LEU A O 1
ATOM 677 N N . GLU A 1 89 ? 34.850 1.948 -57.636 1.00 96.50 89 GLU A N 1
ATOM 678 C CA . GLU A 1 89 ? 35.821 2.056 -56.541 1.00 96.50 89 GLU A CA 1
ATOM 679 C C . GLU A 1 89 ? 35.491 3.235 -55.607 1.00 96.50 89 GLU A C 1
ATOM 681 O O . GLU A 1 89 ? 35.606 3.118 -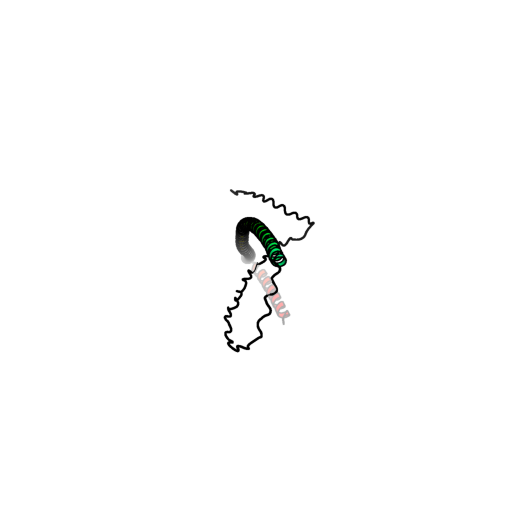54.381 1.00 96.50 89 GLU A O 1
ATOM 686 N N . GLY A 1 90 ? 35.046 4.361 -56.173 1.00 96.94 90 GLY A N 1
ATOM 687 C CA . GLY A 1 90 ? 34.555 5.517 -55.427 1.00 96.94 90 GLY A CA 1
ATOM 688 C C . GLY A 1 90 ? 33.322 5.192 -54.581 1.00 96.94 90 GLY A C 1
ATOM 689 O O . GLY A 1 90 ? 33.316 5.471 -53.379 1.00 96.94 90 GLY A O 1
ATOM 690 N N . GLU A 1 91 ? 32.318 4.543 -55.173 1.00 97.81 91 GLU A N 1
ATOM 691 C CA . GLU A 1 91 ? 31.108 4.094 -54.472 1.00 97.81 91 GLU A CA 1
ATOM 692 C C . GLU A 1 91 ? 31.440 3.114 -53.341 1.00 97.81 91 GLU A C 1
ATOM 694 O O . GLU A 1 91 ? 30.963 3.276 -52.218 1.00 97.81 91 GLU A O 1
ATOM 699 N N . LEU A 1 92 ? 32.334 2.148 -53.579 1.00 97.12 92 LEU A N 1
ATOM 700 C CA . LEU A 1 92 ? 32.761 1.198 -52.551 1.00 97.12 92 LEU A CA 1
ATOM 701 C C . LEU A 1 92 ? 33.443 1.899 -51.367 1.00 97.12 92 LEU A C 1
ATOM 703 O O . LEU A 1 92 ? 33.239 1.517 -50.211 1.00 97.12 92 LEU A O 1
ATOM 707 N N . LYS A 1 93 ? 34.261 2.926 -51.630 1.00 97.56 93 LYS A N 1
ATOM 708 C CA . LYS A 1 93 ? 34.886 3.741 -50.576 1.00 97.56 93 LYS A CA 1
ATOM 709 C C . LYS A 1 93 ? 33.841 4.543 -49.798 1.00 97.56 93 LYS A C 1
ATOM 711 O O . LYS A 1 93 ? 33.927 4.594 -48.570 1.00 97.56 93 LYS A O 1
ATOM 716 N N . ALA A 1 94 ? 32.857 5.126 -50.484 1.00 97.56 94 ALA A N 1
ATOM 717 C CA . ALA A 1 94 ? 31.760 5.854 -49.852 1.00 97.56 94 ALA A CA 1
ATOM 718 C C . ALA A 1 94 ? 30.919 4.935 -48.951 1.00 97.56 94 ALA A C 1
ATOM 720 O O . ALA A 1 94 ? 30.752 5.239 -47.770 1.00 97.56 94 ALA A O 1
ATOM 721 N N . LEU A 1 95 ? 30.517 3.764 -49.453 1.00 97.56 95 LEU A N 1
ATOM 722 C CA . LEU A 1 95 ? 29.745 2.770 -48.700 1.00 97.56 95 LEU A CA 1
ATOM 723 C C . LEU A 1 95 ? 30.491 2.256 -47.467 1.00 97.56 95 LEU A C 1
ATOM 725 O O . LEU A 1 95 ? 29.907 2.134 -46.395 1.00 97.56 95 LEU A O 1
ATOM 729 N N . LYS A 1 96 ? 31.801 1.993 -47.566 1.00 97.94 96 LYS A N 1
ATOM 730 C CA . LYS A 1 96 ? 32.605 1.593 -46.395 1.00 97.94 96 LYS A CA 1
ATOM 731 C C . LYS A 1 96 ? 32.638 2.680 -45.322 1.00 97.94 96 LYS A C 1
ATOM 733 O O . LYS A 1 96 ? 32.579 2.367 -44.134 1.00 97.94 96 LYS A O 1
ATOM 738 N N . LYS A 1 97 ? 32.734 3.947 -45.732 1.00 98.12 97 LYS A N 1
ATOM 739 C CA . LYS A 1 97 ? 32.720 5.091 -44.815 1.00 98.12 97 LYS A CA 1
ATOM 740 C C . LYS A 1 97 ? 31.352 5.261 -44.155 1.00 98.12 97 LYS A C 1
ATOM 742 O O . LYS A 1 97 ? 31.294 5.516 -42.955 1.00 98.12 97 LYS A O 1
ATOM 747 N N . GLU A 1 98 ? 30.275 5.119 -44.920 1.00 97.75 98 GLU A N 1
ATOM 748 C CA . GLU A 1 98 ? 28.905 5.190 -44.410 1.00 97.75 98 GLU A CA 1
ATOM 749 C C . GLU A 1 98 ? 28.615 4.054 -43.429 1.00 97.75 98 GLU A C 1
ATOM 751 O O . GLU A 1 98 ? 28.232 4.330 -42.295 1.00 97.75 98 GLU A O 1
ATOM 756 N N . LYS A 1 99 ? 28.949 2.809 -43.789 1.00 97.62 99 LYS A N 1
ATOM 757 C CA . LYS A 1 99 ? 28.826 1.649 -42.898 1.00 97.62 99 LYS A CA 1
ATOM 758 C C . LYS A 1 99 ? 29.568 1.855 -41.576 1.00 97.62 99 LYS A C 1
ATOM 760 O O . LYS A 1 99 ? 28.999 1.642 -40.513 1.00 97.62 99 LYS A O 1
ATOM 765 N N . ALA A 1 100 ? 30.819 2.320 -41.619 1.00 97.81 100 ALA A N 1
ATOM 766 C CA . ALA A 1 100 ? 31.581 2.599 -40.401 1.00 97.81 100 ALA A CA 1
ATOM 767 C C . ALA A 1 100 ? 30.932 3.702 -39.541 1.00 97.81 100 ALA A C 1
ATOM 769 O O . ALA A 1 100 ? 30.989 3.655 -38.310 1.00 97.81 100 ALA A O 1
ATOM 770 N N . ARG A 1 101 ? 30.295 4.699 -40.173 1.00 98.00 101 ARG A N 1
ATOM 771 C CA . ARG A 1 101 ? 29.543 5.748 -39.471 1.00 98.00 101 ARG A CA 1
ATOM 772 C C . ARG A 1 101 ? 28.304 5.176 -38.789 1.00 98.00 101 ARG A C 1
ATOM 774 O O . ARG A 1 101 ? 28.075 5.480 -37.622 1.00 98.00 101 ARG A O 1
ATOM 781 N N . GLU A 1 102 ? 27.524 4.367 -39.499 1.00 98.12 102 GLU A N 1
ATOM 782 C CA . GLU A 1 102 ? 26.323 3.714 -38.970 1.00 98.12 102 GLU A CA 1
ATOM 783 C C . GLU A 1 102 ? 26.656 2.774 -37.811 1.00 98.12 102 GLU A C 1
ATOM 785 O O . GLU A 1 102 ? 26.027 2.862 -36.760 1.00 98.12 102 GLU A O 1
ATOM 790 N N . GLU A 1 103 ? 27.705 1.957 -37.943 1.00 98.31 103 GLU A N 1
ATOM 791 C CA . GLU A 1 103 ? 28.208 1.103 -36.860 1.00 98.31 103 GLU A CA 1
ATOM 792 C C . GLU A 1 103 ? 28.605 1.929 -35.624 1.00 98.31 103 GLU A C 1
ATOM 794 O O . GLU A 1 103 ? 28.310 1.545 -34.490 1.00 98.31 103 GLU A O 1
ATOM 799 N N . GLY A 1 104 ? 29.218 3.102 -35.824 1.00 98.25 104 GLY A N 1
ATOM 800 C CA . GLY A 1 104 ? 29.529 4.038 -34.744 1.00 98.25 104 GLY A CA 1
ATOM 801 C C . GLY A 1 104 ? 28.282 4.594 -34.048 1.00 98.25 104 GLY A C 1
ATOM 802 O O . GLY A 1 104 ? 28.221 4.608 -32.817 1.00 98.25 104 GLY A O 1
ATOM 803 N N . VAL A 1 105 ? 27.273 5.016 -34.816 1.00 98.06 105 VAL A N 1
ATOM 804 C CA . VAL A 1 105 ? 25.997 5.518 -34.276 1.00 98.06 105 VAL A CA 1
ATOM 805 C C . VAL A 1 105 ? 25.262 4.421 -33.507 1.00 98.06 105 VAL A C 1
ATOM 807 O O . VAL A 1 105 ? 24.833 4.659 -32.379 1.00 98.06 105 VAL A O 1
ATOM 810 N N . LEU A 1 106 ? 25.174 3.212 -34.068 1.00 98.31 106 LEU A N 1
ATOM 811 C CA . LEU A 1 106 ? 24.550 2.057 -33.421 1.00 98.31 106 LEU A CA 1
ATOM 812 C C . LEU A 1 106 ? 25.237 1.714 -32.098 1.00 98.31 106 LEU A C 1
ATOM 814 O O . LEU A 1 106 ? 24.562 1.511 -31.092 1.00 98.31 106 LEU A O 1
ATOM 818 N N . LYS A 1 107 ? 26.575 1.726 -32.059 1.00 97.94 107 LYS A N 1
ATOM 819 C CA . LYS A 1 107 ? 27.334 1.487 -30.825 1.00 97.94 107 LYS A CA 1
ATOM 820 C C . LYS A 1 107 ? 27.048 2.542 -29.751 1.00 97.94 107 LYS A C 1
ATOM 822 O O . LYS A 1 107 ? 26.935 2.199 -28.576 1.00 97.94 107 LYS A O 1
ATOM 827 N N . CYS A 1 108 ? 26.920 3.812 -30.137 1.00 97.19 108 CYS A N 1
ATOM 828 C CA . CYS A 1 108 ? 26.548 4.885 -29.214 1.00 97.19 108 CYS A CA 1
ATOM 829 C C . CYS A 1 108 ? 25.120 4.714 -28.675 1.00 97.19 108 CYS A C 1
ATOM 831 O O . CYS A 1 108 ? 24.911 4.846 -27.472 1.00 97.19 108 CYS A O 1
ATOM 833 N N . LEU A 1 109 ? 24.154 4.390 -29.540 1.00 97.69 109 LEU A N 1
ATOM 834 C CA . LEU A 1 109 ? 22.766 4.156 -29.132 1.00 97.69 109 LEU A CA 1
ATOM 835 C C . LEU A 1 109 ? 22.646 2.959 -28.187 1.00 97.69 109 LEU A C 1
ATOM 837 O O . LEU A 1 109 ? 21.969 3.062 -27.170 1.00 97.69 109 LEU A O 1
ATOM 841 N N . LEU A 1 110 ? 23.346 1.862 -28.480 1.00 98.25 110 LEU A N 1
ATOM 842 C CA . LEU A 1 110 ? 23.344 0.669 -27.637 1.00 98.25 110 LEU A CA 1
ATOM 843 C C . LEU A 1 110 ? 23.877 0.979 -26.234 1.00 98.25 110 LEU A C 1
ATOM 845 O O . LEU A 1 110 ? 23.226 0.650 -25.249 1.00 98.25 110 LEU A O 1
ATOM 849 N N . LYS A 1 111 ? 24.989 1.717 -26.134 1.00 97.69 111 LYS A N 1
ATOM 850 C CA . LYS A 1 111 ? 25.531 2.157 -24.841 1.00 97.69 111 LYS A CA 1
ATOM 851 C C . LYS A 1 111 ? 24.566 3.073 -24.074 1.00 97.69 111 LYS A C 1
ATOM 853 O O . LYS A 1 111 ? 24.476 2.981 -22.852 1.00 97.69 111 LYS A O 1
ATOM 858 N N . ASN A 1 112 ? 23.860 3.965 -24.772 1.00 96.50 112 ASN A N 1
ATOM 859 C CA . ASN A 1 112 ? 22.863 4.832 -24.141 1.00 96.50 112 ASN A CA 1
ATOM 860 C C . ASN A 1 112 ? 21.687 4.012 -23.594 1.00 96.50 112 ASN A C 1
ATOM 862 O O . ASN A 1 112 ? 21.306 4.208 -22.444 1.00 96.50 112 ASN A O 1
ATOM 866 N N . LEU A 1 113 ? 21.167 3.061 -24.376 1.00 97.69 113 LEU A N 1
ATOM 867 C CA . LEU A 1 113 ? 20.079 2.175 -23.955 1.00 97.69 113 LEU A CA 1
ATOM 868 C C . LEU A 1 113 ? 20.477 1.289 -22.770 1.00 97.69 113 LEU A C 1
ATOM 870 O O . LEU A 1 113 ? 19.687 1.120 -21.845 1.00 97.69 113 LEU A O 1
ATOM 874 N N . GLU A 1 114 ? 21.704 0.764 -22.752 1.00 97.19 114 GLU A N 1
ATOM 875 C CA . GLU A 1 114 ? 22.235 0.028 -21.599 1.00 97.19 114 GLU A CA 1
ATOM 876 C C . GLU A 1 114 ? 22.237 0.898 -20.333 1.00 97.19 114 GLU A C 1
ATOM 878 O O . GLU A 1 114 ? 21.800 0.445 -19.276 1.00 97.19 114 GLU A O 1
ATOM 883 N N . GLY A 1 115 ? 22.662 2.162 -20.442 1.00 96.88 115 GLY A N 1
ATOM 884 C CA . GLY A 1 115 ? 22.651 3.108 -19.322 1.00 96.88 115 GLY A CA 1
ATOM 885 C C . GLY A 1 115 ? 21.244 3.497 -18.850 1.00 96.88 115 GLY A C 1
ATOM 886 O O . GLY A 1 115 ? 21.002 3.653 -17.650 1.00 96.88 115 GLY A O 1
ATOM 887 N N . GLU A 1 116 ? 20.289 3.635 -19.769 1.00 97.56 116 GLU A N 1
ATOM 888 C CA . GLU A 1 116 ? 18.887 3.875 -19.415 1.00 97.56 116 GLU A CA 1
ATOM 889 C C . GLU A 1 116 ? 18.271 2.659 -18.716 1.00 97.56 116 GLU A C 1
ATOM 891 O O . GLU A 1 116 ? 17.580 2.817 -17.706 1.00 97.56 116 GLU A O 1
ATOM 896 N N . HIS A 1 117 ? 18.566 1.448 -19.197 1.00 96.12 117 HIS A N 1
ATOM 897 C CA . HIS A 1 117 ? 18.082 0.209 -18.598 1.00 96.12 117 HIS A CA 1
ATOM 898 C C . HIS A 1 117 ? 18.602 0.025 -17.168 1.00 96.12 117 HIS A C 1
ATOM 900 O O . HIS A 1 117 ? 17.814 -0.281 -16.273 1.00 96.12 117 HIS A O 1
ATOM 906 N N . THR A 1 118 ? 19.896 0.253 -16.913 1.00 97.06 118 THR A N 1
ATOM 907 C CA . THR A 1 118 ? 20.444 0.163 -15.547 1.00 97.06 118 THR A CA 1
ATOM 908 C C . THR A 1 118 ? 19.804 1.193 -14.620 1.00 97.06 118 THR A C 1
ATOM 910 O O . THR A 1 118 ? 19.366 0.847 -13.526 1.00 97.06 118 THR A O 1
ATOM 913 N N . THR A 1 119 ? 19.644 2.434 -15.086 1.00 97.06 119 THR A N 1
ATOM 914 C CA . THR A 1 119 ? 18.979 3.498 -14.318 1.00 97.06 119 THR A CA 1
ATOM 915 C C . THR A 1 119 ? 17.526 3.134 -13.993 1.00 97.06 119 THR A C 1
ATOM 917 O O . THR A 1 119 ? 17.038 3.381 -12.887 1.00 97.06 119 THR A O 1
ATOM 920 N N . LEU A 1 120 ? 16.800 2.547 -14.948 1.00 97.31 120 LEU A N 1
ATOM 921 C CA . LEU A 1 120 ? 15.425 2.100 -14.735 1.00 97.31 120 LEU A CA 1
ATOM 922 C C . LEU A 1 120 ? 15.361 0.926 -13.752 1.00 97.31 120 LEU A C 1
ATOM 924 O O . LEU A 1 120 ? 14.494 0.908 -12.878 1.00 97.31 120 LEU A O 1
ATOM 928 N N . GLN A 1 121 ? 16.294 -0.019 -13.856 1.00 96.75 121 GLN A N 1
ATOM 929 C CA . GLN A 1 121 ? 16.407 -1.153 -12.946 1.00 96.75 121 GLN A CA 1
ATOM 930 C C . GLN A 1 121 ? 16.671 -0.693 -11.504 1.00 96.75 121 GLN A C 1
ATOM 932 O O . GLN A 1 121 ? 16.018 -1.177 -10.581 1.00 96.75 121 GLN A O 1
ATOM 937 N N . GLU A 1 122 ? 17.557 0.283 -11.298 1.00 96.69 122 GLU A N 1
ATOM 938 C CA . GLU A 1 122 ? 17.812 0.879 -9.980 1.00 96.69 122 GLU A CA 1
ATOM 939 C C . GLU A 1 122 ? 16.554 1.539 -9.399 1.00 96.69 122 GLU A C 1
ATOM 941 O O . GLU A 1 122 ? 16.192 1.292 -8.245 1.00 96.69 122 GLU A O 1
ATOM 946 N N . LYS A 1 123 ? 15.830 2.321 -10.213 1.00 96.69 123 LYS A N 1
ATOM 947 C CA . LYS A 1 123 ? 14.548 2.923 -9.808 1.00 96.69 123 LYS A CA 1
ATOM 948 C C . LYS A 1 123 ? 13.507 1.865 -9.449 1.00 96.69 123 LYS A C 1
ATOM 950 O O . LYS A 1 123 ? 12.769 2.040 -8.482 1.00 96.69 123 LYS A O 1
ATOM 955 N N . TYR A 1 124 ? 13.445 0.770 -10.203 1.00 97.25 124 TYR A N 1
ATOM 956 C CA . TYR A 1 124 ? 12.540 -0.337 -9.916 1.00 97.25 124 TYR A CA 1
ATOM 957 C C . TYR A 1 124 ? 12.861 -0.997 -8.569 1.00 97.25 124 TYR A C 1
ATOM 959 O O . TYR A 1 124 ? 11.959 -1.178 -7.753 1.00 97.25 124 TYR A O 1
ATOM 967 N N . VAL A 1 125 ? 14.137 -1.291 -8.296 1.00 98.00 125 VAL A N 1
ATOM 968 C CA . VAL A 1 125 ? 14.570 -1.859 -7.007 1.00 98.00 125 VAL A CA 1
ATOM 969 C C . VAL A 1 125 ? 14.191 -0.935 -5.851 1.00 98.00 125 VAL A C 1
ATOM 971 O O . VAL A 1 125 ? 13.628 -1.402 -4.860 1.00 98.00 125 VAL A O 1
ATOM 974 N N . LEU A 1 126 ? 14.430 0.372 -5.991 1.00 96.88 126 LEU A N 1
ATOM 975 C CA . LEU A 1 126 ? 14.048 1.353 -4.977 1.00 96.88 126 LEU A CA 1
ATOM 976 C C . LEU A 1 126 ? 12.529 1.376 -4.754 1.00 96.88 126 LEU A C 1
ATOM 978 O O . LEU A 1 126 ? 12.075 1.341 -3.614 1.00 96.88 126 LEU A O 1
ATOM 982 N N . ASN A 1 127 ? 11.735 1.367 -5.827 1.00 97.56 127 ASN A N 1
ATOM 983 C CA . ASN A 1 127 ? 10.276 1.328 -5.726 1.00 97.56 127 ASN A CA 1
ATOM 984 C C . ASN A 1 127 ? 9.785 0.071 -4.997 1.00 97.56 127 ASN A C 1
ATOM 986 O O . ASN A 1 127 ? 8.921 0.170 -4.127 1.00 97.56 127 ASN A O 1
ATOM 990 N N . VAL A 1 128 ? 10.350 -1.101 -5.302 1.00 97.62 128 VAL A N 1
ATOM 991 C CA . VAL A 1 128 ? 10.016 -2.354 -4.607 1.00 97.62 128 VAL A CA 1
ATOM 992 C C . VAL A 1 128 ? 10.355 -2.262 -3.117 1.00 97.62 128 VAL A C 1
ATOM 994 O O . VAL A 1 128 ? 9.546 -2.669 -2.282 1.00 97.62 128 VAL A O 1
ATOM 997 N N . GLN A 1 129 ? 11.503 -1.679 -2.761 1.00 96.88 129 GLN A N 1
ATOM 998 C CA . GLN A 1 129 ? 11.877 -1.453 -1.362 1.00 96.88 129 GLN A CA 1
ATOM 999 C C . GLN A 1 129 ? 10.906 -0.498 -0.654 1.00 96.88 129 GLN A C 1
ATOM 1001 O O . GLN A 1 129 ? 10.442 -0.809 0.443 1.00 96.88 129 GLN A O 1
ATOM 1006 N N . CYS A 1 130 ? 10.539 0.622 -1.284 1.00 96.44 130 CYS A N 1
ATOM 1007 C CA . CYS A 1 130 ? 9.560 1.563 -0.737 1.00 96.44 130 CYS A CA 1
ATOM 1008 C C . CYS A 1 130 ? 8.193 0.903 -0.512 1.00 96.44 130 CYS A C 1
ATOM 1010 O O . CYS A 1 130 ? 7.593 1.084 0.547 1.00 96.44 130 CYS A O 1
ATOM 1012 N N . ILE A 1 131 ? 7.723 0.093 -1.466 1.00 97.69 131 ILE A N 1
ATOM 1013 C CA . ILE A 1 131 ? 6.481 -0.682 -1.322 1.00 97.69 131 ILE A CA 1
ATOM 1014 C C . ILE A 1 131 ? 6.584 -1.655 -0.139 1.00 97.69 131 ILE A C 1
ATOM 1016 O O . ILE A 1 131 ? 5.621 -1.804 0.612 1.00 97.69 131 ILE A O 1
ATOM 1020 N N . GLY A 1 132 ? 7.744 -2.290 0.056 1.00 97.06 132 GLY A N 1
ATOM 1021 C CA . GLY A 1 132 ? 8.002 -3.169 1.198 1.00 97.06 132 GLY A CA 1
ATOM 1022 C C . GLY A 1 132 ? 7.880 -2.454 2.546 1.00 97.06 132 GLY A C 1
ATOM 1023 O O . GLY A 1 132 ? 7.211 -2.959 3.445 1.00 97.06 132 GLY A O 1
ATOM 1024 N N . VAL A 1 133 ? 8.460 -1.256 2.671 1.00 97.75 133 VAL A N 1
ATOM 1025 C CA . VAL A 1 133 ? 8.371 -0.439 3.897 1.00 97.75 133 VAL A CA 1
ATOM 1026 C C . VAL A 1 133 ? 6.927 -0.032 4.185 1.00 97.75 133 VAL A C 1
ATOM 1028 O O . VAL A 1 133 ? 6.440 -0.257 5.290 1.00 97.75 133 VAL A O 1
ATOM 1031 N N . VAL A 1 134 ? 6.213 0.494 3.185 1.00 98.12 134 VAL A N 1
ATOM 1032 C CA . VAL A 1 134 ? 4.808 0.906 3.348 1.00 98.12 134 VAL A CA 1
ATOM 1033 C C . VAL A 1 134 ? 3.926 -0.280 3.747 1.00 98.12 134 VAL A C 1
ATOM 1035 O O . VAL A 1 134 ? 3.049 -0.140 4.598 1.00 98.12 134 VAL A O 1
ATOM 1038 N N . ARG A 1 135 ? 4.168 -1.470 3.181 1.00 98.19 135 ARG A N 1
ATOM 1039 C CA . ARG A 1 135 ? 3.448 -2.689 3.571 1.00 98.19 135 ARG A CA 1
ATOM 1040 C C . ARG A 1 135 ? 3.685 -3.039 5.041 1.00 98.19 135 ARG A C 1
ATOM 1042 O O . ARG A 1 135 ? 2.718 -3.284 5.754 1.00 98.19 135 ARG A O 1
ATOM 1049 N N . ALA A 1 136 ? 4.936 -3.012 5.497 1.00 97.12 136 ALA A N 1
ATOM 1050 C CA . ALA A 1 136 ? 5.270 -3.302 6.889 1.00 97.12 136 ALA A CA 1
ATOM 1051 C C . ALA A 1 136 ? 4.625 -2.299 7.865 1.00 97.12 136 ALA A C 1
ATOM 1053 O O . ALA A 1 136 ? 4.133 -2.688 8.924 1.00 97.12 136 ALA A O 1
ATOM 1054 N N . GLU A 1 137 ? 4.566 -1.013 7.506 1.00 97.88 137 GLU A N 1
ATOM 1055 C CA . GLU A 1 137 ? 3.877 0.004 8.312 1.00 97.88 137 GLU A CA 1
ATOM 1056 C C . GLU A 1 137 ? 2.363 -0.241 8.387 1.00 97.88 137 GLU A C 1
ATOM 1058 O O . GLU A 1 137 ? 1.769 -0.124 9.463 1.00 97.88 137 GLU A O 1
ATOM 1063 N N . LEU A 1 138 ? 1.730 -0.617 7.270 1.00 98.12 138 LEU A N 1
ATOM 1064 C CA . LEU A 1 138 ? 0.308 -0.970 7.237 1.00 98.12 138 LEU A CA 1
ATOM 1065 C C . LEU A 1 138 ? 0.001 -2.190 8.112 1.00 98.12 138 LEU A C 1
ATOM 1067 O O . LEU A 1 138 ? -0.966 -2.156 8.873 1.00 98.12 138 LEU A O 1
ATOM 1071 N N . GLU A 1 139 ? 0.837 -3.228 8.043 1.00 98.31 139 GLU A N 1
ATOM 1072 C CA . GLU A 1 139 ? 0.729 -4.421 8.890 1.00 98.31 139 GLU A CA 1
ATOM 1073 C C . GLU A 1 139 ? 0.890 -4.067 10.376 1.00 98.31 139 GLU A C 1
ATOM 1075 O O . GLU A 1 139 ? 0.091 -4.502 11.206 1.00 98.31 139 GLU A O 1
ATOM 1080 N N . GLY A 1 140 ? 1.854 -3.205 10.719 1.00 97.94 140 GLY A N 1
ATOM 1081 C CA . GLY A 1 140 ? 2.049 -2.721 12.087 1.00 97.94 140 GLY A CA 1
ATOM 1082 C C . GLY A 1 140 ? 0.851 -1.932 12.624 1.00 97.94 140 GLY A C 1
ATOM 1083 O O . GLY A 1 140 ? 0.398 -2.168 13.744 1.00 97.94 140 GLY A O 1
ATOM 1084 N N . MET A 1 141 ? 0.282 -1.031 11.817 1.00 97.75 141 MET A N 1
ATOM 1085 C CA . MET A 1 141 ? -0.929 -0.291 12.192 1.00 97.75 141 MET A CA 1
ATOM 1086 C C . MET A 1 141 ? -2.154 -1.200 12.320 1.00 97.75 141 MET A C 1
ATOM 1088 O O . MET A 1 141 ? -3.009 -0.959 13.171 1.00 97.75 141 MET A O 1
ATOM 1092 N N . GLN A 1 142 ? -2.263 -2.229 11.478 1.00 97.94 142 GLN A N 1
ATOM 1093 C CA . GLN A 1 142 ? -3.341 -3.207 11.567 1.00 97.94 142 GLN A CA 1
ATOM 1094 C C . GLN A 1 142 ? -3.238 -4.027 12.854 1.00 97.94 142 GLN A C 1
ATOM 1096 O O . GLN A 1 142 ? -4.216 -4.102 13.589 1.00 97.94 142 GLN A O 1
ATOM 1101 N N . ALA A 1 143 ? -2.046 -4.527 13.186 1.00 97.56 143 ALA A N 1
ATOM 1102 C CA . ALA A 1 143 ? -1.807 -5.211 14.454 1.00 97.56 143 ALA A CA 1
ATOM 1103 C C . ALA A 1 143 ? -2.116 -4.314 15.668 1.00 97.56 143 ALA A C 1
ATOM 1105 O O . ALA A 1 143 ? -2.676 -4.787 16.656 1.00 97.56 143 ALA A O 1
ATOM 1106 N N . GLY A 1 144 ? -1.801 -3.015 15.580 1.00 98.19 144 GLY A N 1
ATOM 1107 C CA . GLY A 1 144 ? -2.170 -2.023 16.593 1.00 98.19 144 GLY A CA 1
ATOM 1108 C C . GLY A 1 144 ? -3.683 -1.924 16.795 1.00 98.19 144 GLY A C 1
ATOM 1109 O O . GLY A 1 144 ? -4.161 -2.105 17.913 1.00 98.19 144 GLY A O 1
ATOM 1110 N N . ARG A 1 145 ? -4.448 -1.732 15.711 1.00 98.12 145 ARG A N 1
ATOM 1111 C CA . ARG A 1 145 ? -5.921 -1.686 15.768 1.00 98.12 145 ARG A CA 1
ATOM 1112 C C . ARG A 1 145 ? -6.530 -2.981 16.304 1.00 98.12 145 ARG A C 1
ATOM 1114 O O . ARG A 1 145 ? -7.463 -2.931 17.098 1.00 98.12 145 ARG A O 1
ATOM 1121 N N . ASP A 1 146 ? -6.000 -4.132 15.898 1.00 98.19 146 ASP A N 1
ATOM 1122 C CA . ASP A 1 146 ? -6.483 -5.433 16.370 1.00 98.19 146 ASP A CA 1
ATOM 1123 C C . ASP A 1 146 ? -6.217 -5.620 17.874 1.00 98.19 146 ASP A C 1
ATOM 1125 O O . ASP A 1 146 ? -7.017 -6.236 18.580 1.00 98.19 146 ASP A O 1
ATOM 1129 N N . SER A 1 147 ? -5.106 -5.077 18.384 1.00 98.31 147 SER A N 1
ATOM 1130 C CA . SER A 1 147 ? -4.805 -5.060 19.818 1.00 98.31 147 SER A CA 1
ATOM 1131 C C . SER A 1 147 ? -5.758 -4.145 20.588 1.00 98.31 147 SER A C 1
ATOM 1133 O O . SER A 1 147 ? -6.290 -4.557 21.617 1.00 98.31 147 SER A O 1
ATOM 1135 N N . GLU A 1 148 ? -6.008 -2.933 20.085 1.00 98.00 148 GLU A N 1
ATOM 1136 C CA . GLU A 1 148 ? -6.957 -1.985 20.687 1.00 98.00 148 GLU A CA 1
ATOM 1137 C C . GLU A 1 148 ? -8.378 -2.565 20.734 1.00 98.00 148 GLU A C 1
ATOM 1139 O O . GLU A 1 148 ? -9.072 -2.439 21.743 1.00 98.00 148 GLU A O 1
ATOM 1144 N N . LEU A 1 149 ? -8.803 -3.264 19.676 1.00 98.31 149 LEU A N 1
ATOM 1145 C CA . LEU A 1 149 ? -10.112 -3.913 19.631 1.00 98.31 149 LEU A CA 1
ATOM 1146 C C . LEU A 1 149 ? -10.246 -4.995 20.714 1.00 98.31 149 LEU A C 1
ATOM 1148 O O . LEU A 1 149 ? -11.254 -5.043 21.417 1.00 98.31 149 LEU A O 1
ATOM 1152 N N . LYS A 1 150 ? -9.207 -5.819 20.905 1.00 98.00 150 LYS A N 1
ATOM 1153 C CA . LYS A 1 150 ? -9.174 -6.835 21.971 1.00 98.00 150 LYS A CA 1
ATOM 1154 C C . LYS A 1 150 ? -9.229 -6.219 23.368 1.00 98.00 150 LYS A C 1
ATOM 1156 O O . LYS A 1 150 ? -9.892 -6.765 24.252 1.00 98.00 150 LYS A O 1
ATOM 1161 N N . GLU A 1 151 ? -8.537 -5.102 23.583 1.00 98.38 151 GLU A N 1
ATOM 1162 C CA . GLU A 1 151 ? -8.589 -4.377 24.854 1.00 98.38 151 GLU A CA 1
ATOM 1163 C C . GLU A 1 151 ? -9.999 -3.837 25.114 1.00 98.38 151 GLU A C 1
ATOM 1165 O O . GLU A 1 151 ? -10.559 -4.061 26.187 1.00 98.38 151 GLU A O 1
ATOM 1170 N N . MET A 1 152 ? -10.617 -3.208 24.113 1.00 98.06 152 MET A N 1
ATOM 1171 C CA . MET A 1 152 ? -11.984 -2.699 24.213 1.00 98.06 152 MET A CA 1
ATOM 1172 C C . MET A 1 152 ? -12.994 -3.816 24.511 1.00 98.06 152 MET A C 1
ATOM 1174 O O . MET A 1 152 ? -13.866 -3.633 25.361 1.00 98.06 152 MET A O 1
ATOM 1178 N N . ASP A 1 153 ? -12.873 -4.974 23.861 1.00 98.56 153 ASP A N 1
ATOM 1179 C CA . ASP A 1 153 ? -13.731 -6.129 24.136 1.00 98.56 153 ASP A CA 1
ATOM 1180 C C . ASP A 1 153 ? -13.551 -6.633 25.574 1.00 98.56 153 ASP A C 1
ATOM 1182 O O . ASP A 1 153 ? -14.533 -6.901 26.267 1.00 98.56 153 ASP A O 1
ATOM 1186 N N . THR A 1 154 ? -12.310 -6.677 26.063 1.00 98.31 154 THR A N 1
ATOM 1187 C CA . THR A 1 154 ? -12.009 -7.056 27.452 1.00 98.31 154 THR A CA 1
ATOM 1188 C C . THR A 1 154 ? -12.641 -6.076 28.444 1.00 98.31 154 THR A C 1
ATOM 1190 O O . THR A 1 154 ? -13.283 -6.487 29.411 1.00 98.31 154 THR A O 1
ATOM 1193 N N . LEU A 1 155 ? -12.520 -4.771 28.186 1.00 98.38 155 LEU A N 1
ATOM 1194 C CA . LEU A 1 155 ? -13.132 -3.727 29.011 1.00 98.38 155 LEU A CA 1
ATOM 1195 C C . LEU A 1 155 ? -14.661 -3.785 28.973 1.00 98.38 155 LEU A C 1
ATOM 1197 O O . LEU A 1 155 ? -15.313 -3.577 29.997 1.00 98.38 155 LEU A O 1
ATOM 1201 N N . ARG A 1 156 ? -15.247 -4.087 27.811 1.00 98.44 156 ARG A N 1
ATOM 1202 C CA . ARG A 1 156 ? -16.692 -4.261 27.659 1.00 98.44 156 ARG A CA 1
ATOM 1203 C C . ARG A 1 156 ? -17.199 -5.412 28.524 1.00 98.44 156 ARG A C 1
ATOM 1205 O O . ARG A 1 156 ? -18.169 -5.215 29.248 1.00 98.44 156 ARG A O 1
ATOM 1212 N N . VAL A 1 157 ? -16.524 -6.561 28.489 1.00 98.62 157 VAL A N 1
ATOM 1213 C CA . VAL A 1 157 ? -16.859 -7.710 29.345 1.00 98.62 157 VAL A CA 1
ATOM 1214 C C . VAL A 1 157 ? -16.762 -7.326 30.823 1.00 98.62 157 VAL A C 1
ATOM 1216 O O . VAL A 1 157 ? -17.728 -7.514 31.556 1.00 98.62 157 VAL A O 1
ATOM 1219 N N . GLY A 1 158 ? -15.660 -6.700 31.249 1.00 98.50 158 GLY A N 1
ATOM 1220 C CA . GLY A 1 158 ? -15.493 -6.279 32.646 1.00 98.50 158 GLY A CA 1
ATOM 1221 C C . GLY A 1 158 ? -16.549 -5.269 33.115 1.00 98.50 158 GLY A C 1
ATOM 1222 O O . GLY A 1 158 ? -17.027 -5.335 34.248 1.00 98.50 158 GLY A O 1
ATOM 1223 N N . ARG A 1 159 ? -16.975 -4.349 32.241 1.00 98.56 159 ARG A N 1
ATOM 1224 C CA . ARG A 1 159 ? -18.089 -3.432 32.523 1.00 98.56 159 ARG A CA 1
ATOM 1225 C C . ARG A 1 159 ? -19.405 -4.189 32.697 1.00 98.56 159 ARG A C 1
ATOM 1227 O O . ARG A 1 159 ? -20.151 -3.888 33.625 1.00 98.56 159 ARG A O 1
ATOM 1234 N N . ASP A 1 160 ? -19.700 -5.136 31.815 1.00 98.62 160 ASP A N 1
ATOM 1235 C CA . ASP A 1 160 ? -20.948 -5.898 31.859 1.00 98.62 160 ASP A CA 1
ATOM 1236 C C . ASP A 1 160 ? -21.010 -6.779 33.132 1.00 98.62 160 ASP A C 1
ATOM 1238 O O . ASP A 1 160 ? -22.050 -6.845 33.788 1.00 98.62 160 ASP A O 1
ATOM 1242 N N . GLU A 1 161 ? -19.880 -7.350 33.568 1.00 98.44 161 GLU A N 1
ATOM 1243 C CA . GLU A 1 161 ? -19.752 -8.042 34.863 1.00 98.44 161 GLU A CA 1
ATOM 1244 C C . GLU A 1 161 ? -19.975 -7.101 36.060 1.00 98.44 161 GLU A C 1
ATOM 1246 O O . GLU A 1 161 ? -20.656 -7.451 37.029 1.00 98.44 161 GLU A O 1
ATOM 1251 N N . MET A 1 162 ? -19.440 -5.878 36.001 1.00 98.38 162 MET A N 1
ATOM 1252 C CA . MET A 1 162 ? -19.633 -4.878 37.054 1.00 98.38 162 MET A CA 1
ATOM 1253 C C . MET A 1 162 ? -21.097 -4.440 37.162 1.00 98.38 162 MET A C 1
ATOM 1255 O O . MET A 1 162 ? -21.632 -4.352 38.264 1.00 98.38 162 MET A O 1
ATOM 1259 N N . LEU A 1 163 ? -21.774 -4.223 36.034 1.00 98.62 163 LEU A N 1
ATOM 1260 C CA . LEU A 1 163 ? -23.207 -3.925 36.026 1.00 98.62 163 LEU A CA 1
ATOM 1261 C C . LEU A 1 163 ? -24.011 -5.089 36.611 1.00 98.62 163 LEU A C 1
ATOM 1263 O O . LEU A 1 163 ? -24.861 -4.879 37.471 1.00 98.62 163 LEU A O 1
ATOM 1267 N N . GLN A 1 164 ? -23.663 -6.326 36.252 1.00 98.50 164 GLN A N 1
ATOM 1268 C CA . GLN A 1 164 ? -24.310 -7.503 36.822 1.00 98.50 164 GLN A CA 1
ATOM 1269 C C . GLN A 1 164 ? -24.114 -7.608 38.344 1.00 98.50 164 GLN A C 1
ATOM 1271 O O . GLN A 1 164 ? -25.032 -8.006 39.061 1.00 98.50 164 GLN A O 1
ATOM 1276 N N . THR A 1 165 ? -22.926 -7.282 38.865 1.00 98.50 165 THR A N 1
ATOM 1277 C CA . THR A 1 165 ? -22.691 -7.286 40.320 1.00 98.50 165 THR A CA 1
ATOM 1278 C C . THR A 1 165 ? -23.442 -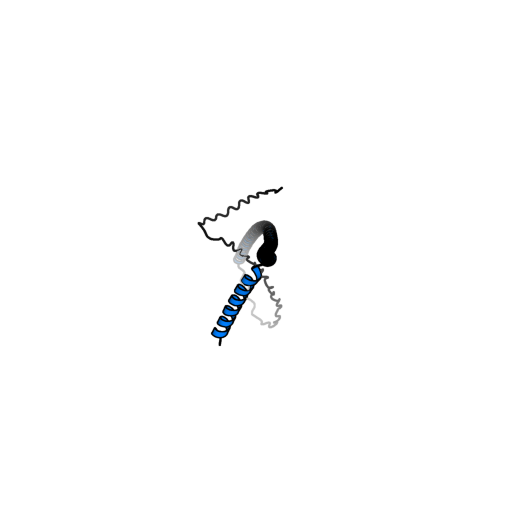6.162 41.024 1.00 98.50 165 THR A C 1
ATOM 1280 O O . THR A 1 165 ? -24.015 -6.402 42.084 1.00 98.50 165 THR A O 1
ATOM 1283 N N . HIS A 1 166 ? -23.506 -4.974 40.424 1.00 98.38 166 HIS A N 1
ATOM 1284 C CA . HIS A 1 166 ? -24.302 -3.862 40.929 1.00 98.38 166 HIS A CA 1
ATOM 1285 C C . HIS A 1 166 ? -25.793 -4.217 41.025 1.00 98.38 166 HIS A C 1
ATOM 1287 O O . HIS A 1 166 ? -26.391 -4.032 42.084 1.00 98.38 166 HIS A O 1
ATOM 1293 N N . ASP A 1 167 ? -26.373 -4.799 39.973 1.00 98.56 167 ASP A N 1
ATOM 1294 C CA . ASP A 1 167 ? -27.782 -5.209 39.966 1.00 98.56 167 ASP A CA 1
ATOM 1295 C C . ASP A 1 167 ? -28.066 -6.254 41.057 1.00 98.56 167 ASP A C 1
ATOM 1297 O O . ASP A 1 167 ? -29.026 -6.125 41.813 1.00 98.56 167 ASP A O 1
ATOM 1301 N N . ARG A 1 168 ? -27.160 -7.225 41.246 1.00 98.56 168 ARG A N 1
ATOM 1302 C CA . ARG A 1 168 ? -27.264 -8.196 42.352 1.00 98.56 168 ARG A CA 1
ATOM 1303 C C . ARG A 1 168 ? -27.229 -7.532 43.729 1.00 98.56 168 ARG A C 1
ATOM 1305 O O . ARG A 1 168 ? -27.940 -7.974 44.629 1.00 98.56 168 ARG A O 1
ATOM 1312 N N . LEU A 1 169 ? -26.393 -6.512 43.923 1.00 98.56 169 LEU A N 1
ATOM 1313 C CA . LEU A 1 169 ? -26.331 -5.777 45.190 1.00 98.56 169 LEU A CA 1
ATOM 1314 C C . LEU A 1 169 ? -27.612 -4.973 45.435 1.00 98.56 169 LEU A C 1
ATOM 1316 O O . LEU A 1 169 ? -28.077 -4.916 46.572 1.00 98.56 169 LEU A O 1
ATOM 1320 N N . LEU A 1 170 ? -28.207 -4.394 44.388 1.00 98.56 170 LEU A N 1
ATOM 1321 C CA . LEU A 1 170 ? -29.506 -3.727 44.486 1.00 98.56 170 LEU A CA 1
ATOM 1322 C C . LEU A 1 170 ? -30.625 -4.704 44.864 1.00 98.56 170 LEU A C 1
ATOM 1324 O O . LEU A 1 170 ? -31.426 -4.392 45.748 1.00 98.56 170 LEU A O 1
ATOM 1328 N N . ASP A 1 171 ? -30.652 -5.894 44.263 1.00 98.25 171 ASP A N 1
ATOM 1329 C CA . ASP A 1 171 ? -31.614 -6.943 44.617 1.00 98.25 171 ASP A CA 1
ATOM 1330 C C . ASP A 1 171 ? -31.450 -7.374 46.083 1.00 98.25 171 ASP A C 1
ATOM 1332 O O . ASP A 1 171 ? -32.430 -7.470 46.825 1.00 98.25 171 ASP A O 1
ATOM 1336 N N . GLN A 1 172 ? -30.206 -7.566 46.539 1.00 97.94 172 GLN A N 1
ATOM 1337 C CA . GLN A 1 172 ? -29.903 -7.896 47.937 1.00 97.94 172 GLN A CA 1
ATOM 1338 C C . GLN A 1 172 ? -30.325 -6.789 48.906 1.00 97.94 172 GLN A C 1
ATOM 1340 O O . GLN A 1 172 ? -30.873 -7.081 49.970 1.00 97.94 172 GLN A O 1
ATOM 1345 N N . LEU A 1 173 ? -30.082 -5.525 48.556 1.00 98.31 173 LEU A N 1
ATOM 1346 C CA . LEU A 1 173 ? -30.485 -4.384 49.374 1.00 98.31 173 LEU A CA 1
ATOM 1347 C C . LEU A 1 173 ? -32.010 -4.294 49.477 1.00 98.31 173 LEU A C 1
ATOM 1349 O O . LEU A 1 173 ? -32.543 -4.112 50.571 1.00 98.31 173 LEU A O 1
ATOM 1353 N N . THR A 1 174 ? -32.705 -4.477 48.354 1.00 98.12 174 THR A N 1
ATOM 1354 C CA . THR A 1 174 ? -34.172 -4.477 48.291 1.00 98.12 174 THR A CA 1
ATOM 1355 C C . THR A 1 174 ? -34.754 -5.596 49.152 1.00 98.12 174 THR A C 1
ATOM 1357 O O . THR A 1 174 ? -35.678 -5.372 49.936 1.00 98.12 174 THR A O 1
ATOM 1360 N N . GLU A 1 175 ? -34.178 -6.795 49.069 1.00 98.25 175 GLU A N 1
ATOM 1361 C CA . GLU A 1 175 ? -34.596 -7.936 49.881 1.00 98.25 175 GLU A CA 1
ATOM 1362 C C . GLU A 1 175 ? -34.306 -7.718 51.375 1.00 98.25 175 GLU A C 1
ATOM 1364 O O . GLU A 1 175 ? -35.166 -7.986 52.212 1.00 98.25 175 GLU A O 1
ATOM 1369 N N . SER A 1 176 ? -33.144 -7.160 51.723 1.00 97.75 176 SER A N 1
ATOM 1370 C CA . SER A 1 176 ? -32.798 -6.796 53.105 1.00 97.75 176 SER A CA 1
ATOM 1371 C C . SER A 1 176 ? -33.776 -5.768 53.685 1.00 97.75 176 SER A C 1
ATOM 1373 O O . SER A 1 176 ? -34.266 -5.922 54.806 1.00 97.75 176 SER A O 1
ATOM 1375 N N . GLN A 1 177 ? -34.154 -4.756 52.898 1.00 97.62 177 GLN A N 1
ATOM 1376 C CA . GLN A 1 177 ? -35.153 -3.767 53.300 1.00 97.62 177 GLN A CA 1
ATOM 1377 C C . GLN A 1 177 ? -36.532 -4.405 53.516 1.00 97.62 177 GLN A C 1
ATOM 1379 O O . GLN A 1 177 ? -37.205 -4.099 54.502 1.00 97.62 177 GLN A O 1
ATOM 1384 N N . ARG A 1 178 ? -36.943 -5.330 52.641 1.00 97.94 178 ARG A N 1
ATOM 1385 C CA . ARG A 1 178 ? -38.187 -6.096 52.801 1.00 97.94 178 ARG A CA 1
ATOM 1386 C C . ARG A 1 178 ? -38.169 -6.934 54.082 1.00 97.94 178 ARG A C 1
ATOM 1388 O O . ARG A 1 178 ? -39.155 -6.950 54.817 1.00 97.94 178 ARG A O 1
ATOM 1395 N N . GLN A 1 179 ? -37.057 -7.609 54.375 1.00 97.75 179 GLN A N 1
ATOM 1396 C CA . GLN A 1 179 ? -36.885 -8.386 55.606 1.00 97.75 179 GLN A CA 1
ATOM 1397 C C . GLN A 1 179 ? -36.963 -7.498 56.853 1.00 97.75 179 GLN A C 1
ATOM 1399 O O . GLN A 1 179 ? -37.650 -7.858 57.810 1.00 97.75 179 GLN A O 1
ATOM 1404 N N . ALA A 1 180 ? -36.341 -6.316 56.821 1.00 96.69 180 ALA A N 1
ATOM 1405 C CA . ALA A 1 180 ? -36.423 -5.344 57.908 1.00 96.69 180 ALA A CA 1
ATOM 1406 C C . ALA A 1 180 ? -37.870 -4.880 58.163 1.00 96.69 180 ALA A C 1
ATOM 1408 O O . ALA A 1 180 ? -38.310 -4.885 59.311 1.00 96.69 180 ALA A O 1
ATOM 1409 N N . GLN A 1 181 ? -38.638 -4.574 57.109 1.00 96.75 181 GLN A N 1
ATOM 1410 C CA . GLN A 1 181 ? -40.056 -4.198 57.226 1.00 96.75 181 GLN A CA 1
ATOM 1411 C C . GLN A 1 181 ? -40.916 -5.321 57.826 1.00 96.75 181 GLN A C 1
ATOM 1413 O O . GLN A 1 181 ? -41.794 -5.066 58.649 1.00 96.75 181 GLN A O 1
ATOM 1418 N N . ILE A 1 182 ? -40.658 -6.578 57.449 1.00 96.19 182 ILE A N 1
ATOM 1419 C CA . ILE A 1 182 ? -41.358 -7.739 58.020 1.00 96.19 182 ILE A CA 1
ATOM 1420 C C . ILE A 1 182 ? -41.033 -7.891 59.509 1.00 96.19 182 ILE A C 1
ATOM 1422 O O . ILE A 1 182 ? -41.935 -8.147 60.310 1.00 96.19 182 ILE A O 1
ATOM 1426 N N . MET A 1 183 ? -39.764 -7.729 59.898 1.00 95.44 183 MET A N 1
ATOM 1427 C CA . MET A 1 183 ? -39.369 -7.776 61.308 1.00 95.44 183 MET A CA 1
ATOM 1428 C C . MET A 1 183 ? -40.022 -6.656 62.121 1.00 95.44 183 MET A C 1
ATOM 1430 O O . MET A 1 183 ? -40.527 -6.925 63.208 1.00 95.44 183 MET A O 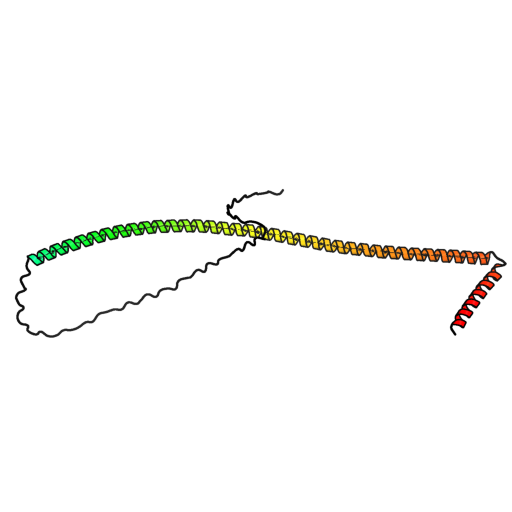1
ATOM 1434 N N . GLU A 1 184 ? -40.053 -5.429 61.598 1.00 95.25 184 GLU A N 1
ATOM 1435 C CA . GLU A 1 184 ? -40.700 -4.286 62.250 1.00 95.25 184 GLU A CA 1
ATOM 1436 C C . GLU A 1 184 ? -42.196 -4.548 62.475 1.00 95.25 184 GLU A C 1
ATOM 1438 O O . GLU A 1 184 ? -42.672 -4.463 63.608 1.00 95.25 184 GLU A O 1
ATOM 1443 N N . ALA A 1 185 ? -42.907 -5.006 61.439 1.00 93.06 185 ALA A N 1
ATOM 1444 C CA . ALA A 1 185 ? -44.316 -5.383 61.545 1.00 93.06 185 ALA A CA 1
ATOM 1445 C C . ALA A 1 185 ? -44.552 -6.527 62.550 1.00 93.06 185 ALA A C 1
ATOM 1447 O O . ALA A 1 185 ? -45.551 -6.531 63.272 1.00 93.06 185 ALA A O 1
ATOM 1448 N N . THR A 1 186 ? -43.630 -7.493 62.631 1.00 92.88 186 THR A N 1
ATOM 1449 C CA . THR A 1 186 ? -43.719 -8.605 63.590 1.00 92.88 186 THR A CA 1
ATOM 1450 C C . THR A 1 186 ? -43.546 -8.110 65.025 1.00 92.88 186 THR A C 1
ATOM 1452 O O . THR A 1 186 ? -44.340 -8.477 65.887 1.00 92.88 186 THR A O 1
ATOM 1455 N N . LEU A 1 187 ? -42.556 -7.248 65.280 1.00 91.31 187 LEU A N 1
ATOM 1456 C CA . LEU A 1 187 ? -42.314 -6.658 66.601 1.00 91.31 187 LEU A CA 1
ATOM 1457 C C . LEU A 1 187 ? -43.468 -5.752 67.054 1.00 91.31 187 LEU A C 1
ATOM 1459 O O . LEU A 1 187 ? -43.814 -5.724 68.236 1.00 91.31 187 LEU A O 1
ATOM 1463 N N . GLU A 1 188 ? -44.090 -5.018 66.135 1.00 88.19 188 GLU A N 1
ATOM 1464 C CA . GLU A 1 188 ? -45.276 -4.214 66.437 1.00 88.19 188 GLU A CA 1
ATOM 1465 C C . GLU A 1 188 ? -46.505 -5.100 66.719 1.00 88.19 188 GLU A C 1
ATOM 1467 O O . GLU A 1 188 ? -47.262 -4.857 67.665 1.00 88.19 188 GLU A O 1
ATOM 1472 N N . GLY A 1 189 ? -46.640 -6.212 65.989 1.00 84.44 189 GLY A N 1
ATOM 1473 C CA . GLY A 1 189 ? -47.612 -7.267 66.274 1.00 84.44 189 GLY A CA 1
ATOM 1474 C C . GLY A 1 189 ? -47.420 -7.925 67.648 1.00 84.44 189 GLY A C 1
ATOM 1475 O O . GLY A 1 189 ? -48.395 -8.143 68.366 1.00 84.44 189 GLY A O 1
ATOM 1476 N N . THR A 1 190 ? -46.182 -8.204 68.071 1.00 82.25 190 THR A N 1
ATOM 1477 C CA . THR A 1 190 ? -45.924 -8.782 69.403 1.00 82.25 190 THR A CA 1
ATOM 1478 C C . THR A 1 190 ? -46.158 -7.772 70.520 1.00 82.25 190 THR A C 1
ATOM 1480 O O . THR A 1 190 ? -46.790 -8.125 71.510 1.00 82.25 190 THR A O 1
ATOM 1483 N N . ARG A 1 191 ? -45.745 -6.505 70.359 1.00 81.25 191 ARG A N 1
ATOM 1484 C CA . ARG A 1 191 ? -46.015 -5.443 71.351 1.00 81.25 191 ARG A CA 1
ATOM 1485 C C . ARG A 1 191 ? -47.508 -5.228 71.576 1.00 81.25 191 ARG A C 1
ATOM 1487 O O . ARG A 1 191 ? -47.951 -5.080 72.711 1.00 81.25 191 ARG A O 1
ATOM 1494 N N . THR A 1 192 ? -48.294 -5.216 70.502 1.00 76.75 192 THR A N 1
ATOM 1495 C CA . THR A 1 192 ? -49.755 -5.084 70.603 1.00 76.75 192 THR A CA 1
ATOM 1496 C C . THR A 1 192 ? -50.392 -6.316 71.254 1.00 76.75 192 THR A C 1
ATOM 1498 O O . THR A 1 192 ? -51.306 -6.167 72.065 1.00 76.75 192 THR A O 1
ATOM 1501 N N . ALA A 1 193 ? -49.884 -7.522 70.980 1.00 72.81 193 ALA A N 1
ATOM 1502 C CA . ALA A 1 193 ? -50.343 -8.756 71.619 1.00 72.81 193 ALA A CA 1
ATOM 1503 C C . ALA A 1 193 ? -49.976 -8.851 73.114 1.00 72.81 193 ALA A C 1
ATOM 1505 O O . ALA A 1 193 ? -50.790 -9.320 73.914 1.00 72.81 193 ALA A O 1
ATOM 1506 N N . GLU A 1 194 ? -48.787 -8.393 73.510 1.00 72.75 194 GLU A N 1
ATOM 1507 C CA . GLU A 1 194 ? -48.368 -8.307 74.915 1.00 72.75 194 GLU A CA 1
ATOM 1508 C C . GLU A 1 194 ? -49.178 -7.255 75.666 1.00 72.75 194 GLU A C 1
ATOM 1510 O O . GLU A 1 194 ? -49.727 -7.570 76.715 1.00 72.75 194 GLU A O 1
ATOM 1515 N N . GLY A 1 195 ? -49.366 -6.061 75.092 1.00 70.31 195 GLY A N 1
ATOM 1516 C CA . GLY A 1 195 ? -50.228 -5.032 75.676 1.00 70.31 195 GLY A CA 1
ATOM 1517 C C . GLY A 1 195 ? -51.668 -5.515 75.866 1.00 70.31 195 GLY A C 1
ATOM 1518 O O . GLY A 1 195 ? -52.268 -5.263 76.907 1.00 70.31 195 GLY A O 1
ATOM 1519 N N . LEU A 1 196 ? -52.210 -6.283 74.911 1.00 63.84 196 LEU A N 1
ATOM 1520 C CA . LEU A 1 196 ? -53.499 -6.958 75.080 1.00 63.84 196 LEU A CA 1
ATOM 1521 C C . LEU A 1 196 ? -53.448 -7.991 76.208 1.00 63.84 196 LEU A C 1
ATOM 1523 O O . LEU A 1 196 ? -54.320 -7.973 77.067 1.00 63.84 196 LEU A O 1
ATOM 1527 N N . SER A 1 197 ? -52.435 -8.858 76.240 1.00 65.94 197 SER A N 1
ATOM 1528 C CA . SER A 1 197 ? -52.284 -9.903 77.266 1.00 65.94 197 SER A CA 1
ATOM 1529 C C . SER A 1 197 ? -52.113 -9.331 78.678 1.00 65.94 197 SER A C 1
ATOM 1531 O O . SER A 1 197 ? -52.626 -9.895 79.644 1.00 65.94 197 SER A O 1
ATOM 1533 N N . GLU A 1 198 ? -51.437 -8.195 78.808 1.00 62.34 198 GLU A N 1
ATOM 1534 C CA . GLU A 1 198 ? -51.249 -7.467 80.060 1.00 62.34 198 GLU A CA 1
ATOM 1535 C C . GLU A 1 198 ? -52.533 -6.729 80.475 1.00 62.34 198 GLU A C 1
ATOM 1537 O O . GLU A 1 198 ? -52.877 -6.714 81.657 1.00 62.34 198 GLU A O 1
ATOM 1542 N N . LEU A 1 199 ? -53.330 -6.243 79.514 1.00 56.09 199 LEU A N 1
ATOM 1543 C CA . LEU A 1 199 ? -54.697 -5.757 79.748 1.00 56.09 199 LEU A CA 1
ATOM 1544 C C . LEU A 1 199 ? -55.632 -6.881 80.238 1.00 56.09 199 LEU A C 1
ATOM 1546 O O . LEU A 1 199 ? -56.463 -6.652 81.116 1.00 56.09 199 LEU A O 1
ATOM 1550 N N . VAL A 1 200 ? -55.485 -8.102 7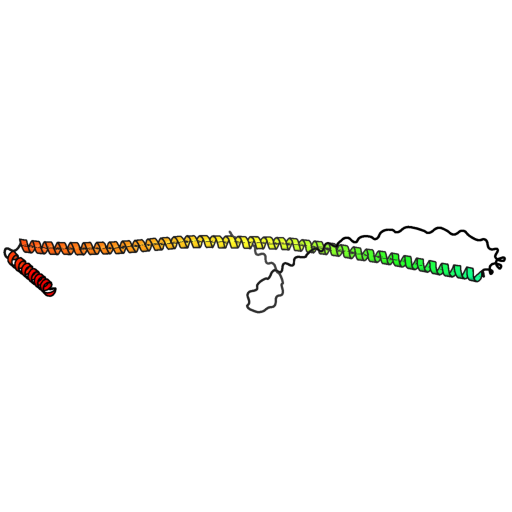9.702 1.00 59.38 200 VAL A N 1
ATOM 1551 C CA . VAL A 1 200 ? -56.224 -9.292 80.170 1.00 59.38 200 VAL A CA 1
ATOM 1552 C C . VAL A 1 200 ? -55.797 -9.683 81.589 1.00 59.38 200 VAL A C 1
ATOM 1554 O O . VA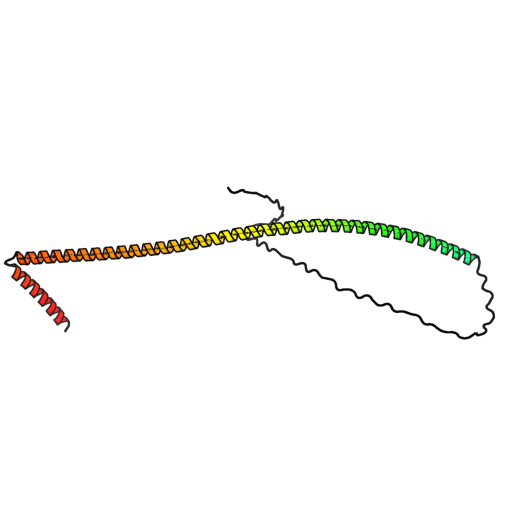L A 1 200 ? -56.645 -10.038 82.399 1.00 59.38 200 VAL A O 1
ATOM 1557 N N . ARG A 1 201 ? -54.498 -9.614 81.916 1.00 61.47 201 ARG A N 1
ATOM 1558 C CA . ARG A 1 201 ? -53.968 -9.994 83.242 1.00 61.47 201 ARG A CA 1
ATOM 1559 C C . ARG A 1 201 ? -54.196 -8.958 84.341 1.00 61.47 201 ARG A C 1
ATOM 1561 O O . ARG A 1 201 ? -54.290 -9.345 85.499 1.00 61.47 201 ARG A O 1
ATOM 1568 N N . SER A 1 202 ? -54.230 -7.670 84.008 1.00 59.00 202 SER A N 1
ATOM 1569 C CA . SER A 1 202 ? -54.343 -6.574 84.986 1.00 59.00 202 SER A CA 1
ATOM 1570 C C . SER A 1 202 ? -55.783 -6.214 85.360 1.00 59.00 202 SER A C 1
ATOM 1572 O O . SER A 1 202 ? -55.988 -5.352 86.213 1.00 59.00 202 SER A O 1
ATOM 1574 N N . SER A 1 203 ? -56.785 -6.858 84.757 1.00 47.25 203 SER A N 1
ATOM 1575 C CA . SER A 1 203 ? -58.180 -6.459 84.911 1.00 47.25 203 SER A CA 1
ATOM 1576 C C . SER A 1 203 ? -59.076 -7.611 85.369 1.00 47.25 203 SER A C 1
ATOM 1578 O O . SER A 1 203 ? -59.476 -8.449 84.564 1.00 47.25 203 SER A O 1
ATOM 1580 N N . ASP A 1 204 ? -59.516 -7.558 86.633 1.00 54.53 204 ASP A N 1
ATOM 1581 C CA . ASP A 1 204 ? -60.691 -8.296 87.140 1.00 54.53 204 ASP A CA 1
ATOM 1582 C C . ASP A 1 204 ? -61.996 -7.909 86.390 1.00 54.53 204 ASP A C 1
ATOM 1584 O O . ASP A 1 204 ? -63.024 -8.564 86.543 1.00 54.53 204 ASP A O 1
ATOM 1588 N N . ALA A 1 205 ? -61.958 -6.883 85.524 1.00 56.09 205 ALA A N 1
ATOM 1589 C CA . ALA A 1 205 ? -63.039 -6.453 84.628 1.00 56.09 205 ALA A CA 1
ATOM 1590 C C . ALA A 1 205 ? -62.754 -6.720 83.127 1.00 56.09 205 ALA A C 1
ATOM 1592 O O . ALA A 1 205 ? -63.570 -6.396 82.261 1.00 56.09 205 ALA A O 1
ATOM 1593 N N . GLY A 1 206 ? -61.597 -7.298 82.778 1.00 52.84 206 GLY A N 1
ATOM 1594 C CA . GLY A 1 206 ? -61.123 -7.433 81.391 1.00 52.84 206 GLY A CA 1
ATOM 1595 C C . GLY A 1 206 ? -61.859 -8.506 80.589 1.00 52.84 206 GLY A C 1
ATOM 1596 O O . GLY A 1 206 ? -61.950 -8.426 79.360 1.00 52.84 206 GLY A O 1
ATOM 1597 N N . HIS A 1 207 ? -62.449 -9.479 81.284 1.00 59.59 207 HIS A N 1
ATOM 1598 C CA . HIS A 1 207 ? -63.236 -10.545 80.674 1.00 59.59 207 HIS A CA 1
ATOM 1599 C C . HIS A 1 207 ? -64.487 -10.021 79.953 1.00 59.59 207 HIS A C 1
ATOM 1601 O O . HIS A 1 207 ? -64.796 -10.512 78.867 1.00 59.59 207 HIS A O 1
ATOM 1607 N N . ASP A 1 208 ? -65.148 -8.981 80.470 1.00 62.19 208 ASP A N 1
ATOM 1608 C CA . ASP A 1 208 ? -66.361 -8.426 79.853 1.00 62.19 208 ASP A CA 1
ATOM 1609 C C . ASP A 1 208 ? -66.067 -7.675 78.547 1.00 62.19 208 ASP A C 1
ATOM 1611 O O . ASP A 1 208 ? -66.816 -7.786 77.570 1.00 62.19 208 ASP A O 1
ATOM 1615 N N . LEU A 1 209 ? -64.942 -6.954 78.484 1.00 63.97 209 LEU A N 1
ATOM 1616 C CA . LEU A 1 209 ? -64.553 -6.204 77.287 1.00 63.97 209 LEU A CA 1
ATOM 1617 C C . LEU A 1 209 ? -64.090 -7.139 76.157 1.00 63.97 209 LEU A C 1
ATOM 1619 O O . LEU A 1 209 ? -64.441 -6.932 74.992 1.00 63.97 209 LEU A O 1
ATOM 1623 N N . LEU A 1 210 ? -63.368 -8.212 76.501 1.00 64.38 210 LEU A N 1
ATOM 1624 C CA . LEU A 1 210 ? -63.022 -9.288 75.567 1.00 64.38 210 LEU A CA 1
ATOM 1625 C C . LEU A 1 210 ? -64.269 -9.984 75.025 1.00 64.38 210 LEU A C 1
ATOM 1627 O O . LEU A 1 210 ? -64.370 -10.210 73.817 1.00 64.38 210 LEU A O 1
ATOM 1631 N N . PHE A 1 211 ? -65.240 -10.279 75.892 1.00 68.88 211 PHE A N 1
ATOM 1632 C CA . PHE A 1 211 ? -66.493 -10.907 75.483 1.00 68.88 211 PHE A CA 1
ATOM 1633 C C . PHE A 1 211 ? -67.296 -10.000 74.541 1.00 68.88 211 PHE A C 1
ATOM 1635 O O . PHE A 1 211 ? -67.844 -10.473 73.541 1.00 68.88 211 PHE A O 1
ATOM 1642 N N . GLN A 1 212 ? -67.313 -8.685 74.786 1.00 69.69 212 GLN A N 1
ATOM 1643 C CA . GLN A 1 212 ? -67.935 -7.718 73.878 1.00 69.69 212 GLN A CA 1
ATOM 1644 C C . GLN A 1 212 ? -67.219 -7.627 72.529 1.00 69.69 212 GLN A C 1
ATOM 1646 O O . GLN A 1 212 ? -67.886 -7.672 71.492 1.00 69.69 212 GLN A O 1
ATOM 1651 N N . HIS A 1 213 ? -65.888 -7.539 72.512 1.00 72.81 213 HIS A N 1
ATOM 1652 C CA . HIS A 1 213 ? -65.130 -7.470 71.262 1.00 72.81 213 HIS A CA 1
ATOM 1653 C C . HIS A 1 213 ? -65.276 -8.751 70.434 1.00 72.81 213 HIS A C 1
ATOM 1655 O O . HIS A 1 213 ? -65.504 -8.676 69.224 1.00 72.81 213 HIS A O 1
ATOM 1661 N N . PHE A 1 214 ? -65.236 -9.920 71.079 1.00 79.50 214 PHE A N 1
ATOM 1662 C CA . PHE A 1 214 ? -65.437 -11.208 70.419 1.00 79.50 214 PHE A CA 1
ATOM 1663 C C . PHE A 1 214 ? -66.874 -11.361 69.893 1.00 79.50 214 PHE A C 1
ATOM 1665 O O . PHE A 1 214 ? -67.084 -11.766 68.749 1.00 79.50 214 PHE A O 1
ATOM 1672 N N . SER A 1 215 ? -67.874 -10.9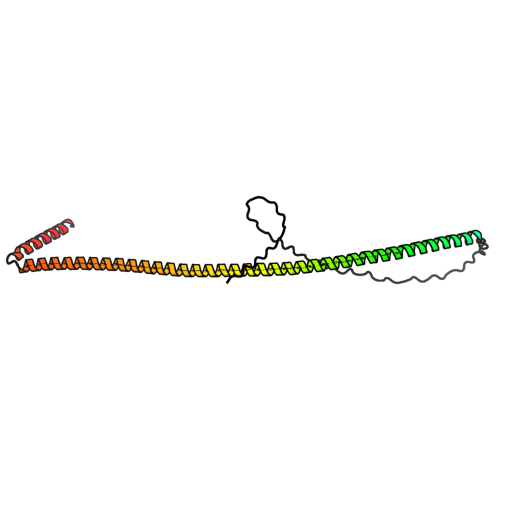48 70.681 1.00 78.62 215 SER A N 1
ATOM 1673 C CA . SER A 1 215 ? -69.285 -10.922 70.271 1.00 78.62 215 SER A CA 1
ATOM 1674 C C . SER A 1 215 ? -69.523 -9.982 69.084 1.00 78.62 215 SER A C 1
ATOM 1676 O O . SER A 1 215 ? -70.250 -10.321 68.145 1.00 78.62 215 SER A O 1
ATOM 1678 N N . LEU A 1 216 ? -68.873 -8.814 69.068 1.00 79.12 216 LEU A N 1
ATOM 1679 C CA . LEU A 1 216 ? -68.984 -7.853 67.973 1.00 79.12 216 LEU A CA 1
ATOM 1680 C C . LEU A 1 216 ? -68.299 -8.362 66.697 1.00 79.12 216 LEU A C 1
ATOM 1682 O O . LEU A 1 216 ? -68.861 -8.216 65.608 1.00 79.12 216 LEU A O 1
ATOM 1686 N N . ALA A 1 217 ? -67.128 -8.989 66.829 1.00 75.81 217 ALA A N 1
ATOM 1687 C CA . ALA A 1 217 ? -66.426 -9.627 65.722 1.00 75.81 217 ALA A CA 1
ATOM 1688 C C . ALA A 1 217 ? -67.274 -10.755 65.118 1.00 75.81 217 ALA A C 1
ATOM 1690 O O . ALA A 1 217 ? -67.576 -10.701 63.928 1.00 75.81 217 ALA A O 1
ATOM 1691 N N . MET A 1 218 ? -67.785 -11.686 65.934 1.00 80.19 218 MET A N 1
ATOM 1692 C CA . MET A 1 218 ? -68.685 -12.750 65.468 1.00 80.19 218 MET A CA 1
ATOM 1693 C C . MET A 1 218 ? -69.935 -12.204 64.773 1.00 80.19 218 MET A C 1
ATOM 1695 O O . MET A 1 218 ? -70.305 -12.687 63.705 1.00 80.19 218 MET A O 1
ATOM 1699 N N . LYS A 1 219 ? -70.572 -11.160 65.317 1.00 82.06 219 LYS A N 1
ATOM 1700 C CA . LYS A 1 219 ? -71.741 -10.532 64.677 1.00 82.06 219 LYS A CA 1
ATOM 1701 C C . LYS A 1 219 ? -71.420 -9.919 63.312 1.00 82.06 219 LYS A C 1
ATOM 1703 O O . LYS A 1 219 ? -72.300 -9.894 62.451 1.00 82.06 219 LYS A O 1
ATOM 1708 N N . ARG A 1 220 ? -70.207 -9.395 63.107 1.00 81.50 220 ARG A N 1
ATOM 1709 C CA . ARG A 1 220 ? -69.763 -8.872 61.803 1.00 81.50 220 ARG A CA 1
ATOM 1710 C C . ARG A 1 220 ? -69.501 -10.006 60.817 1.00 81.50 220 ARG A C 1
ATOM 1712 O O . ARG A 1 220 ? -69.954 -9.913 59.681 1.00 81.50 220 ARG A O 1
ATOM 1719 N N . THR A 1 221 ? -68.865 -11.089 61.257 1.00 76.88 221 THR A N 1
ATOM 1720 C CA . THR A 1 221 ? -68.604 -12.262 60.411 1.00 76.88 221 THR A CA 1
ATOM 1721 C C . THR A 1 221 ? -69.901 -12.950 59.989 1.00 76.88 221 THR A C 1
ATOM 1723 O O . THR A 1 221 ? -70.076 -13.241 58.811 1.00 76.88 221 THR A O 1
ATOM 1726 N N . ILE A 1 222 ? -70.855 -13.123 60.911 1.00 79.25 222 ILE A N 1
ATOM 1727 C CA . ILE A 1 222 ? -72.181 -13.690 60.613 1.00 79.25 222 ILE A CA 1
ATOM 1728 C C . ILE A 1 222 ? -72.918 -12.830 59.580 1.00 79.25 222 ILE A C 1
ATOM 1730 O O . ILE A 1 222 ? -73.436 -13.368 58.606 1.00 79.25 222 ILE A O 1
ATOM 1734 N N . ARG A 1 223 ? -72.911 -11.498 59.731 1.00 81.19 223 ARG A N 1
ATOM 1735 C CA . ARG A 1 223 ? -73.518 -10.592 58.741 1.00 81.19 223 ARG A CA 1
ATOM 1736 C C . ARG A 1 223 ? -72.827 -10.650 57.378 1.00 81.19 223 ARG A C 1
ATOM 1738 O O . ARG A 1 223 ? -73.508 -10.628 56.361 1.00 81.19 223 ARG A O 1
ATOM 1745 N N . ALA A 1 224 ? -71.500 -10.750 57.345 1.00 72.38 224 ALA A N 1
ATOM 1746 C CA . ALA A 1 224 ? -70.750 -10.877 56.096 1.00 72.38 224 ALA A CA 1
ATOM 1747 C C . ALA A 1 224 ? -71.024 -12.211 55.376 1.00 72.38 224 ALA A C 1
ATOM 1749 O O . ALA A 1 224 ? -71.056 -12.242 54.149 1.00 72.38 224 ALA A O 1
ATOM 1750 N N . VAL A 1 225 ? -71.246 -13.297 56.123 1.00 76.88 225 VAL A N 1
ATOM 1751 C CA . VAL A 1 225 ? -71.632 -14.606 55.571 1.00 76.88 225 VAL A CA 1
ATOM 1752 C C . VAL A 1 225 ? -73.085 -14.596 55.087 1.00 76.88 225 VAL A C 1
ATOM 1754 O O . VAL A 1 225 ? -73.350 -15.062 53.986 1.00 76.88 225 VAL A O 1
ATOM 1757 N N . GLN A 1 226 ? -74.011 -14.008 55.850 1.00 73.81 226 GLN A N 1
ATOM 1758 C CA . GLN A 1 226 ? -75.417 -13.867 55.446 1.00 73.81 226 GLN A CA 1
ATOM 1759 C C . GLN A 1 226 ? -75.605 -12.976 54.214 1.00 73.81 226 GLN A C 1
ATOM 1761 O O . GLN A 1 226 ? -76.514 -13.219 53.442 1.00 73.81 226 GLN A O 1
ATOM 1766 N N . ALA A 1 227 ? -74.748 -11.973 54.003 1.00 68.94 227 ALA A N 1
ATOM 1767 C CA . ALA A 1 227 ? -74.783 -11.137 52.802 1.00 68.94 227 ALA A CA 1
ATOM 1768 C C . ALA A 1 227 ? -74.242 -11.838 51.537 1.00 68.94 227 ALA A C 1
ATOM 1770 O O . ALA A 1 227 ? -74.310 -11.267 50.451 1.00 68.94 227 ALA A O 1
ATOM 1771 N N . ARG A 1 228 ? -73.649 -13.032 51.674 1.00 65.56 228 ARG A N 1
ATOM 1772 C CA . ARG A 1 228 ? -73.102 -13.837 50.568 1.00 65.56 228 ARG A CA 1
ATOM 1773 C C . ARG A 1 228 ? -73.982 -15.038 50.189 1.00 65.56 228 ARG A C 1
ATOM 1775 O O . ARG A 1 228 ? -73.618 -15.746 49.253 1.00 65.56 228 ARG A O 1
ATOM 1782 N N . LEU A 1 229 ? -75.084 -15.267 50.905 1.00 61.09 229 LEU A N 1
ATOM 1783 C CA . LEU A 1 229 ? -76.128 -16.255 50.602 1.00 61.09 229 LEU A CA 1
ATOM 1784 C C . LEU A 1 229 ? -77.360 -15.536 50.050 1.00 61.09 229 LEU A C 1
ATOM 1786 O O . LEU A 1 229 ? -78.005 -16.119 49.155 1.00 61.09 229 LEU A O 1
#

Secondary structure (DSSP, 8-state):
------------------S----------------PPPPPPPPPP--------------PPPPPPP----HHHHHHHHHHHHHHHHHHHHHHHHHHHHHHHHHHHHHHHHHHHHHHHHHHHHHHHHHHHHHHHHHHHHHHHHHHHHHHHHHHHHHHHHHHHHHHHHHHHHHHHHHHHHHHHHHHHHHHHHHHHHHHHHHHHS-TTHHHHHHHHHHHHHHHHHHHHHTT-

Organism: Lithospermum erythrorhizon (NCBI:txid34254)

pLDDT: mean 75.52, std 23.55, range [30.41, 98.62]

Sequence (229 aa):
MFLRCRWTIFSSIGLSSISGAPSYCTVHVSTWEFFTSPEEHGPPLASPRPSQSLRRSERTPPPPPPAALNHAELISSFSTLGDKAGHLEGELKALKKEKAREEGVLKCLLKNLEGEHTTLQEKYVLNVQCIGVVRAELEGMQAGRDSELKEMDTLRVGRDEMLQTHDRLLDQLTESQRQAQIMEATLEGTRTAEGLSELVRSSDAGHDLLFQHFSLAMKRTIRAVQARL